Protein AF-0000000082976332 (afdb_homodimer)

Solvent-accessible surface area (backbone atoms only — not comparable to full-atom values): 13946 Å² total; per-residue (Å²): 134,85,76,75,73,81,78,76,61,88,69,38,45,41,59,51,77,60,52,66,40,74,41,51,57,60,36,66,50,71,50,35,38,29,47,73,55,95,70,53,55,58,35,37,28,32,31,38,42,56,97,86,43,76,42,59,42,32,22,38,24,88,89,78,39,77,37,65,32,79,92,34,60,91,35,49,46,80,73,38,88,44,85,56,36,38,23,37,28,39,48,58,34,45,72,85,64,42,39,32,34,34,44,33,40,34,27,61,71,71,16,71,30,56,32,71,34,32,38,44,58,40,73,80,81,124,134,86,78,73,72,82,78,77,61,88,70,39,48,42,60,51,79,59,53,68,41,75,42,51,57,60,35,67,49,73,50,36,39,30,48,73,54,95,69,52,55,57,35,39,29,32,30,38,42,55,98,85,41,78,42,59,43,32,23,37,24,88,89,79,39,76,38,65,32,80,94,35,59,91,37,51,46,78,71,38,89,45,86,56,37,40,23,39,30,42,49,57,36,45,73,85,65,42,39,33,34,33,44,32,40,35,29,60,72,70,17,70,31,56,31,70,34,32,38,45,57,42,74,78,82,124

pLDDT: mean 91.16, std 11.38, range [45.41, 98.62]

Nearest PDB structures (foldseek):
  4bfi-assembly1_B  TM=9.180E-01  e=5.381E-12  Mus musculus
  5x5w-assembly2_D  TM=9.306E-01  e=8.118E-11  Sus scrofa
  4fom-assembly1_A-2  TM=9.276E-01  e=8.591E-11  Homo sapiens
  3u82-assembly1_B  TM=9.662E-01  e=5.246E-10  Homo sapiens
  5b22-assembly1_A  TM=9.187E-01  e=1.896E-10  Mus musculus

Sequence (252 aa):
MLSVAPASPPGSVQVMHRKVQSVQAGGNVTFSCQLVKKEDVLQVTWQKETDGAEDNIATYSTMNGQKIAKGYVGHVSFAHTELQVSAISLHGVTFQDEGCYKCIF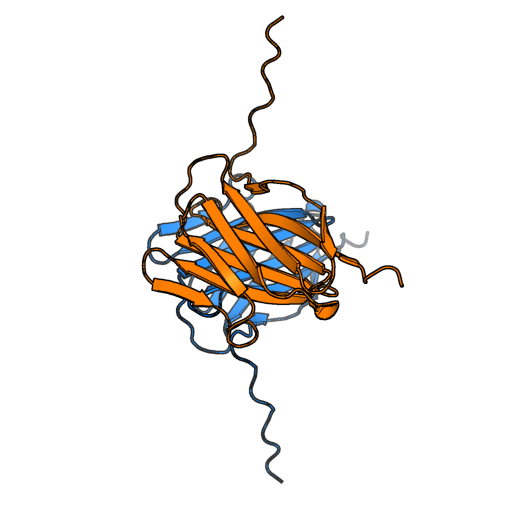NTFPLGAVSGRMCLKVYGKASMLSVAPASPPGSVQVMHRKVQSVQAGGNVTFSCQLVKKEDVLQVTWQKETDGAEDNIATYSTMNGQKIAKGYVGHVSFAHTELQVSAISLHGVTFQDEGCYKCIFNTFPLGAVSGRMCLKVYGKAS

Structure (mmCIF, N/CA/C/O backbone):
data_AF-0000000082976332-model_v1
#
loop_
_entity.id
_entity.type
_entity.pdbx_description
1 polymer 'Ig-like domain-containing protein'
#
loop_
_atom_site.group_PDB
_atom_site.id
_atom_site.type_symbol
_atom_site.label_atom_id
_atom_site.label_alt_id
_atom_site.label_comp_id
_atom_site.label_asym_id
_atom_site.label_entity_id
_atom_site.label_seq_id
_atom_site.pdbx_PDB_ins_code
_atom_site.Cartn_x
_atom_site.Cartn_y
_atom_site.Cartn_z
_atom_site.occupancy
_atom_site.B_iso_or_equiv
_atom_site.auth_seq_id
_atom_site.auth_comp_id
_atom_site.auth_asym_id
_atom_site.auth_atom_id
_atom_site.pdbx_PDB_model_num
ATOM 1 N N . MET A 1 1 ? 41.406 2.438 0.848 1 45.41 1 MET A N 1
ATOM 2 C CA . MET A 1 1 ? 40.312 1.496 0.821 1 45.41 1 MET A CA 1
ATOM 3 C C . MET A 1 1 ? 38.969 2.225 0.594 1 45.41 1 MET A C 1
ATOM 5 O O . MET A 1 1 ? 38.531 2.99 1.45 1 45.41 1 MET A O 1
ATOM 9 N N . LEU A 1 2 ? 38.625 2.348 -0.699 1 52.62 2 LEU A N 1
ATOM 10 C CA . LEU A 1 2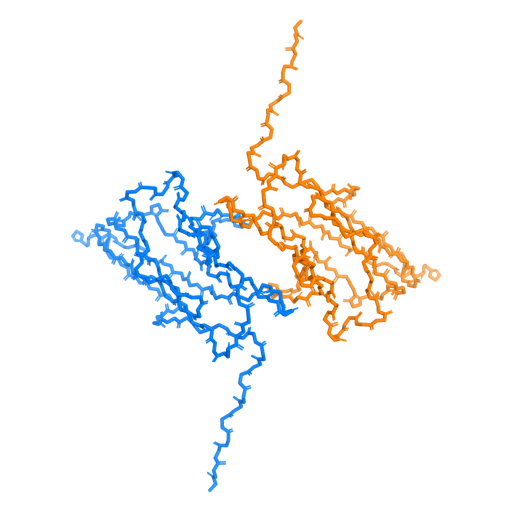 ? 37.375 3.033 -1.082 1 52.62 2 LEU A CA 1
ATOM 11 C C . LEU A 1 2 ? 36.156 2.215 -0.684 1 52.62 2 LEU A C 1
ATOM 13 O O . LEU A 1 2 ? 35.938 1.14 -1.237 1 52.62 2 LEU A O 1
ATOM 17 N N . SER A 1 3 ? 35.594 2.361 0.494 1 52.03 3 SER A N 1
ATOM 18 C CA . SER A 1 3 ? 34.406 1.67 0.957 1 52.03 3 SER A CA 1
ATOM 19 C C . SER A 1 3 ? 33.219 1.965 0.055 1 52.03 3 SER A C 1
ATOM 21 O O . SER A 1 3 ? 32.75 3.104 -0.011 1 52.03 3 SER A O 1
ATOM 23 N N . VAL A 1 4 ? 32.969 1.195 -0.978 1 57 4 VAL A N 1
ATOM 24 C CA . VAL A 1 4 ? 31.781 1.357 -1.806 1 57 4 VAL A CA 1
ATOM 25 C C . VAL A 1 4 ? 30.531 1.182 -0.95 1 57 4 VAL A C 1
ATOM 27 O O . VAL A 1 4 ? 30.391 0.192 -0.227 1 57 4 VAL A O 1
ATOM 30 N N . ALA A 1 5 ? 29.922 2.266 -0.589 1 58.78 5 ALA A N 1
ATOM 31 C CA . ALA A 1 5 ? 28.641 2.195 0.112 1 58.78 5 ALA A CA 1
ATOM 32 C C . ALA A 1 5 ? 27.672 1.271 -0.613 1 58.78 5 ALA A C 1
ATOM 34 O O . ALA A 1 5 ? 27.594 1.278 -1.845 1 58.78 5 ALA A O 1
ATOM 35 N N . PRO A 1 6 ? 27.094 0.189 0.06 1 62.12 6 PRO A N 1
ATOM 36 C CA . PRO A 1 6 ? 26.141 -0.729 -0.583 1 62.12 6 PRO A CA 1
ATOM 37 C C . PRO A 1 6 ? 25.016 -0.001 -1.315 1 62.12 6 PRO A C 1
ATOM 39 O O . PRO A 1 6 ? 24.469 0.969 -0.792 1 62.12 6 PRO A O 1
ATOM 42 N N . ALA A 1 7 ? 24.875 -0.202 -2.641 1 62.53 7 ALA A N 1
ATOM 43 C CA . ALA A 1 7 ? 23.812 0.361 -3.477 1 62.53 7 ALA A CA 1
ATOM 44 C C . ALA A 1 7 ? 22.438 0.007 -2.93 1 62.53 7 ALA A C 1
ATOM 46 O O . ALA A 1 7 ? 22.219 -1.113 -2.463 1 62.53 7 ALA A O 1
ATOM 47 N N . SER A 1 8 ? 21.594 0.991 -2.637 1 66.69 8 SER A N 1
ATOM 48 C CA . SER A 1 8 ? 20.219 0.752 -2.203 1 66.69 8 SER A CA 1
ATOM 49 C C . SER A 1 8 ? 19.453 -0.082 -3.223 1 66.69 8 SER A C 1
ATOM 51 O O . SER A 1 8 ? 19.656 0.056 -4.43 1 66.69 8 SER A O 1
ATOM 53 N N . PRO A 1 9 ? 18.75 -1.054 -2.762 1 69 9 PRO A N 1
ATOM 54 C CA . PRO A 1 9 ? 17.953 -1.853 -3.697 1 69 9 PRO A CA 1
ATOM 55 C C . PRO A 1 9 ? 16.953 -1.015 -4.477 1 69 9 PRO A C 1
ATOM 57 O O . PRO A 1 9 ? 16.547 0.06 -4.023 1 69 9 PRO A O 1
ATOM 60 N N . PRO A 1 10 ? 16.703 -1.479 -5.695 1 67.12 10 PRO A N 1
ATOM 61 C CA . PRO A 1 10 ? 15.648 -0.817 -6.457 1 67.12 10 PRO A CA 1
ATOM 62 C C . PRO A 1 10 ? 14.344 -0.699 -5.676 1 67.12 10 PRO A C 1
ATOM 64 O O . PRO A 1 10 ? 13.938 -1.646 -4.992 1 67.12 10 PRO A O 1
ATOM 67 N N . GLY A 1 11 ? 13.828 0.519 -5.797 1 72.31 11 GLY A N 1
ATOM 68 C CA . GLY A 1 11 ? 12.562 0.727 -5.105 1 72.31 11 GLY A CA 1
ATOM 69 C C . GLY A 1 11 ? 12.742 1.076 -3.639 1 72.31 11 GLY A C 1
ATOM 70 O O . GLY A 1 11 ? 11.992 0.586 -2.785 1 72.31 11 GLY A O 1
ATOM 71 N N . SER A 1 12 ? 13.703 1.734 -3.309 1 86.19 12 SER A N 1
ATOM 72 C CA . SER A 1 12 ? 13.875 2.178 -1.928 1 86.19 12 SER A CA 1
ATOM 73 C C . SER A 1 12 ? 13.352 3.598 -1.736 1 86.19 12 SER A C 1
ATOM 75 O O . SER A 1 12 ? 13.398 4.414 -2.66 1 86.19 12 SER A O 1
ATOM 77 N N . VAL A 1 13 ? 12.789 3.775 -0.567 1 91.5 13 VAL A N 1
ATOM 78 C CA . VAL A 1 13 ? 12.273 5.086 -0.189 1 91.5 13 VAL A CA 1
ATOM 79 C C . VAL A 1 13 ? 13.07 5.633 0.992 1 91.5 13 VAL A C 1
ATOM 81 O O . VAL A 1 13 ? 13.336 4.914 1.958 1 91.5 13 VAL A O 1
ATOM 84 N N . GLN A 1 14 ? 13.477 6.84 0.729 1 89.94 14 GLN A N 1
ATOM 85 C CA . GLN A 1 14 ? 14.109 7.535 1.844 1 89.94 14 GLN A CA 1
ATOM 86 C C . GLN A 1 14 ? 13.117 8.453 2.557 1 89.94 14 GLN A C 1
ATOM 88 O O . GLN A 1 14 ? 12.477 9.289 1.923 1 89.94 14 GLN A O 1
ATOM 93 N N . VAL A 1 15 ? 12.969 8.211 3.797 1 86.94 15 VAL A N 1
ATOM 94 C CA . VAL A 1 15 ? 12.227 9.141 4.641 1 86.94 15 VAL A CA 1
ATOM 95 C C . VAL A 1 15 ? 13.125 10.305 5.047 1 86.94 15 VAL A C 1
ATOM 97 O O . VAL A 1 15 ? 14.188 10.102 5.637 1 86.94 15 VAL A O 1
ATOM 100 N N . MET A 1 16 ? 12.438 11.383 4.559 1 82.81 16 MET A N 1
ATOM 101 C CA . MET A 1 16 ? 13.266 12.555 4.855 1 82.81 16 MET A CA 1
ATOM 102 C C . MET A 1 16 ? 13.047 13.016 6.293 1 82.81 16 MET A C 1
ATOM 104 O O . MET A 1 16 ? 11.914 13.094 6.762 1 82.81 16 MET A O 1
ATOM 108 N N . HIS A 1 17 ? 14.047 13.273 6.992 1 77 17 HIS A N 1
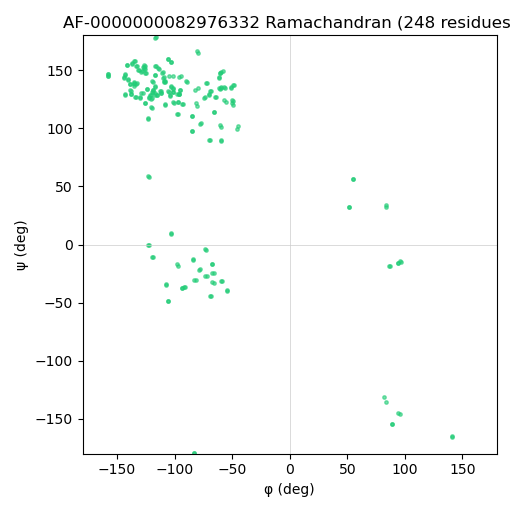ATOM 109 C CA . HIS A 1 17 ? 14.133 13.625 8.406 1 77 17 HIS A CA 1
ATOM 110 C C . HIS A 1 17 ? 14.125 12.375 9.289 1 77 17 HIS A C 1
ATOM 112 O O . HIS A 1 17 ? 14.766 11.375 8.953 1 77 17 HIS A O 1
ATOM 118 N N . ARG A 1 18 ? 13.344 12.469 10.32 1 81.31 18 ARG A N 1
ATOM 119 C CA . ARG A 1 18 ? 13.414 11.367 11.273 1 81.31 18 ARG A CA 1
ATOM 120 C C . ARG A 1 18 ? 12.234 10.414 11.094 1 81.31 18 ARG A C 1
ATOM 122 O O . ARG A 1 18 ? 11.117 10.852 10.805 1 81.31 18 ARG A O 1
ATOM 129 N N . LYS A 1 19 ? 12.57 9.203 11.32 1 88.25 19 LYS A N 1
ATOM 130 C CA . LYS A 1 19 ? 11.531 8.18 11.266 1 88.25 19 LYS A CA 1
ATOM 131 C C . LYS A 1 19 ? 10.5 8.375 12.375 1 88.25 19 LYS A C 1
ATOM 133 O O . LYS A 1 19 ? 9.336 8 12.219 1 88.25 19 LYS A O 1
ATOM 138 N N . VAL A 1 20 ? 10.992 8.859 13.461 1 94.06 20 VAL A N 1
ATOM 139 C CA . VAL A 1 20 ? 10.07 9.219 14.531 1 94.06 20 VAL A CA 1
ATOM 140 C C . VAL A 1 20 ? 10.203 10.711 14.844 1 94.06 20 VAL A C 1
ATOM 142 O O . VAL A 1 20 ? 11.281 11.18 15.211 1 94.06 20 VAL A O 1
ATOM 145 N N . GLN A 1 21 ? 9.195 11.398 14.641 1 95.81 21 GLN A N 1
ATOM 146 C CA . GLN A 1 21 ? 9.156 12.82 14.969 1 95.81 21 GLN A CA 1
ATOM 147 C C . GLN A 1 21 ? 8.258 13.078 16.172 1 95.81 21 GLN A C 1
ATOM 149 O O . GLN A 1 21 ? 7.246 12.398 16.359 1 95.81 21 GLN A O 1
ATOM 154 N N . SER A 1 22 ? 8.633 14 16.984 1 96.62 22 SER A N 1
ATOM 155 C CA . SER A 1 22 ? 7.84 14.453 18.125 1 96.62 22 SER A CA 1
ATOM 156 C C . SER A 1 22 ? 7.453 15.922 17.969 1 96.62 22 SER A C 1
ATOM 158 O O . SER A 1 22 ? 8.273 16.75 17.578 1 96.62 22 SER A O 1
ATOM 160 N N . VAL A 1 23 ? 6.238 16.172 18.266 1 97.5 23 VAL A N 1
ATOM 161 C CA . VAL A 1 23 ? 5.75 17.531 18.125 1 97.5 23 VAL A CA 1
ATOM 162 C C . VAL A 1 23 ? 4.812 17.875 19.297 1 97.5 23 VAL A C 1
ATOM 164 O O . VAL A 1 23 ? 4.078 17 19.766 1 97.5 23 VAL A O 1
ATOM 167 N N . GLN A 1 24 ? 4.902 19.109 19.766 1 98 24 GLN A N 1
ATOM 168 C CA . GLN A 1 24 ? 3.971 19.578 20.781 1 98 24 GLN A CA 1
ATOM 169 C C . GLN A 1 24 ? 2.582 19.812 20.203 1 98 24 GLN A C 1
ATOM 171 O O . GLN A 1 24 ? 2.447 20.344 19.094 1 98 24 GLN A O 1
ATOM 176 N N . ALA A 1 25 ? 1.556 19.359 21.078 1 98.12 25 ALA A N 1
ATOM 177 C CA . ALA A 1 25 ? 0.193 19.656 20.641 1 98.12 25 ALA A CA 1
ATOM 178 C C . ALA A 1 25 ? 0.049 21.125 20.234 1 98.12 25 ALA A C 1
ATOM 180 O O . ALA A 1 25 ? 0.565 22.016 20.906 1 98.12 25 ALA A O 1
ATOM 181 N N . GLY A 1 26 ? -0.649 21.312 19.125 1 98 26 GLY A N 1
ATOM 182 C CA . GLY A 1 26 ? -0.823 22.656 18.594 1 98 26 GLY A CA 1
ATOM 183 C C . GLY A 1 26 ? 0.203 23.031 17.547 1 98 26 GLY A C 1
ATOM 184 O O . GLY A 1 26 ? 0.024 24 16.812 1 98 26 GLY A O 1
ATOM 185 N N . GLY A 1 27 ? 1.272 22.297 17.453 1 97.81 27 GLY A N 1
ATOM 186 C CA . GLY A 1 27 ? 2.312 22.547 16.469 1 97.81 27 GLY A CA 1
ATOM 187 C C . GLY A 1 27 ? 2.004 21.953 15.102 1 97.81 27 GLY A C 1
ATOM 188 O O . GLY A 1 27 ? 0.896 21.453 14.875 1 97.81 27 GLY A O 1
ATOM 189 N N . ASN A 1 28 ? 2.908 22.141 14.18 1 98.06 28 ASN A N 1
ATOM 190 C CA . ASN A 1 28 ? 2.84 21.562 12.836 1 98.06 28 ASN A CA 1
ATOM 191 C C . ASN A 1 28 ? 3.98 20.594 12.586 1 98.06 28 ASN A C 1
ATOM 193 O O . ASN A 1 28 ? 5.031 20.672 13.219 1 98.06 28 ASN A O 1
ATOM 197 N N . VAL A 1 29 ? 3.701 19.719 11.727 1 97.88 29 VAL A N 1
ATOM 198 C CA . VAL A 1 29 ? 4.75 18.766 11.367 1 97.88 29 VAL A CA 1
ATOM 199 C C . VAL A 1 29 ? 4.664 18.438 9.875 1 97.88 29 VAL A C 1
ATOM 201 O O . VAL A 1 29 ? 3.578 18.453 9.297 1 97.88 29 VAL A O 1
ATOM 204 N N . THR A 1 30 ? 5.793 18.219 9.273 1 97.5 30 THR A N 1
ATOM 205 C CA . THR A 1 30 ? 5.867 17.828 7.867 1 97.5 30 THR A CA 1
ATOM 206 C C . THR A 1 30 ? 6.555 16.469 7.711 1 97.5 30 THR A C 1
ATOM 208 O O . THR A 1 30 ? 7.609 16.234 8.305 1 97.5 30 THR A O 1
ATOM 211 N N . PHE A 1 31 ? 5.918 15.609 7.023 1 97.69 31 PHE A N 1
ATOM 212 C CA . PHE A 1 31 ? 6.504 14.336 6.629 1 97.69 31 PHE A CA 1
ATOM 213 C C . PHE A 1 31 ? 6.918 14.359 5.164 1 97.69 31 PHE A C 1
ATOM 215 O O . PHE A 1 31 ? 6.168 14.828 4.309 1 97.69 31 PHE A O 1
ATOM 222 N N . SER A 1 32 ? 8.094 13.836 4.887 1 97.19 32 SER A N 1
ATOM 223 C CA . SER A 1 32 ? 8.625 13.867 3.525 1 97.19 32 SER A CA 1
ATOM 224 C C . SER A 1 32 ? 9.305 12.547 3.168 1 97.19 32 SER A C 1
ATOM 226 O O . SER A 1 32 ? 10.008 11.961 3.992 1 97.19 32 SER A O 1
ATOM 228 N N . CYS A 1 33 ? 9.031 12.125 1.939 1 96.56 33 CYS A N 1
ATOM 229 C CA . CYS A 1 33 ? 9.625 10.922 1.378 1 96.56 33 CYS A CA 1
ATOM 230 C C . CYS A 1 33 ? 10.242 11.195 0.013 1 96.56 33 CYS A C 1
ATOM 232 O O . CYS A 1 33 ? 9.734 12.023 -0.746 1 96.56 33 CYS A O 1
ATOM 234 N N . GLN A 1 34 ? 11.273 10.469 -0.259 1 95.75 34 GLN A N 1
ATOM 235 C CA . GLN A 1 34 ? 11.93 10.562 -1.559 1 95.75 34 GLN A CA 1
ATOM 236 C C . GLN A 1 34 ? 12.305 9.188 -2.088 1 95.75 34 GLN A C 1
ATOM 238 O O . GLN A 1 34 ? 12.852 8.359 -1.349 1 95.75 34 GLN A O 1
ATOM 243 N N . LEU A 1 35 ? 11.945 9 -3.338 1 93.88 35 LEU A N 1
ATOM 244 C CA . LEU A 1 35 ? 12.469 7.797 -3.98 1 93.88 35 LEU A CA 1
ATOM 245 C C . LEU A 1 35 ? 13.969 7.922 -4.223 1 93.88 35 LEU A C 1
ATOM 247 O O . LEU A 1 35 ? 14.43 8.898 -4.812 1 93.88 35 LEU A O 1
ATOM 251 N N . VAL A 1 36 ? 14.727 6.91 -3.793 1 91.94 36 VAL A N 1
ATOM 252 C CA . VAL A 1 36 ? 16.188 6.961 -3.902 1 91.94 36 VAL A CA 1
ATOM 253 C C . VAL A 1 36 ? 16.594 6.867 -5.371 1 91.94 36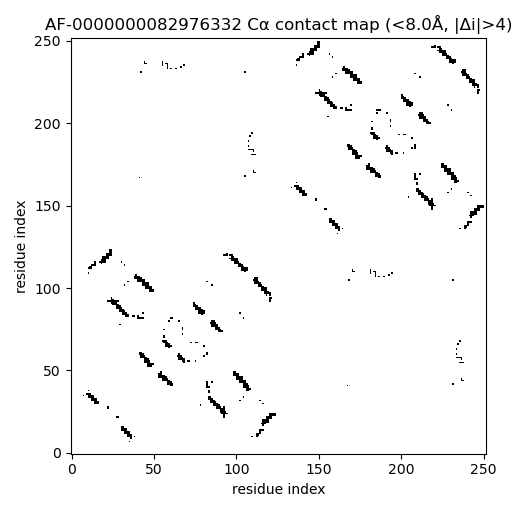 VAL A C 1
ATOM 255 O O . VAL A 1 36 ? 17.469 7.609 -5.828 1 91.94 36 VAL A O 1
ATOM 258 N N . LYS A 1 37 ? 15.945 5.957 -6.066 1 89.25 37 LYS A N 1
ATOM 259 C CA . LYS A 1 37 ? 16.219 5.832 -7.5 1 89.25 37 LYS A CA 1
ATOM 260 C C . LYS A 1 37 ? 15.016 6.305 -8.32 1 89.25 37 LYS A C 1
ATOM 262 O O . LYS A 1 37 ? 13.867 6.172 -7.891 1 89.25 37 LYS A O 1
ATOM 267 N N . LYS A 1 38 ? 15.414 6.812 -9.438 1 87.56 38 LYS A N 1
ATOM 268 C CA . LYS A 1 38 ? 14.352 7.262 -10.328 1 87.56 38 LYS A CA 1
ATOM 269 C C . LYS A 1 38 ? 13.5 6.09 -10.812 1 87.56 38 LYS A C 1
ATOM 271 O O . LYS A 1 38 ? 14.039 5.07 -11.258 1 87.56 38 LYS A O 1
ATOM 276 N N . GLU A 1 39 ? 12.227 6.199 -10.633 1 90.5 39 GLU A N 1
ATOM 277 C CA . GLU A 1 39 ? 11.242 5.234 -11.117 1 90.5 39 GLU A CA 1
ATOM 278 C C . GLU A 1 39 ? 10.047 5.934 -11.766 1 90.5 39 GLU A C 1
ATOM 280 O O . GLU A 1 39 ? 9.859 7.137 -11.578 1 90.5 39 GLU A O 1
ATOM 285 N N . ASP A 1 40 ? 9.367 5.18 -12.602 1 92.5 40 ASP A N 1
ATOM 286 C CA . ASP A 1 40 ? 8.125 5.703 -13.156 1 92.5 40 ASP A CA 1
ATOM 287 C C . ASP A 1 40 ? 6.984 5.613 -12.141 1 92.5 40 ASP A C 1
ATOM 289 O O . ASP A 1 40 ? 6.426 4.535 -11.922 1 92.5 40 ASP A O 1
ATOM 293 N N . VAL A 1 41 ? 6.68 6.777 -11.578 1 94.44 41 VAL A N 1
ATOM 294 C CA . VAL A 1 41 ? 5.645 6.84 -10.555 1 94.44 41 VAL A CA 1
ATOM 295 C C . VAL A 1 41 ? 4.316 7.254 -11.188 1 94.44 41 VAL A C 1
ATOM 297 O O . VAL A 1 41 ? 4.25 8.258 -11.898 1 94.44 41 VAL A O 1
ATOM 300 N N . LEU A 1 42 ? 3.316 6.523 -10.914 1 94.12 42 LEU A N 1
ATOM 301 C CA . LEU A 1 42 ? 1.991 6.855 -11.43 1 94.12 42 LEU A CA 1
ATOM 302 C C . LEU A 1 42 ? 1.207 7.684 -10.414 1 94.12 42 LEU A C 1
ATOM 304 O O . LEU A 1 42 ? 0.471 8.602 -10.789 1 94.12 42 LEU A O 1
ATOM 308 N N . GLN A 1 43 ? 1.37 7.371 -9.211 1 95.06 43 GLN A N 1
ATOM 309 C CA . GLN A 1 43 ? 0.627 8.016 -8.133 1 95.06 43 GLN A CA 1
ATOM 310 C C . GLN A 1 43 ? 1.357 7.875 -6.805 1 95.06 43 GLN A C 1
ATOM 312 O O . GLN A 1 43 ? 2 6.855 -6.547 1 95.06 43 GLN A O 1
ATOM 317 N N . VAL A 1 44 ? 1.26 8.875 -6.008 1 97.44 44 VAL A N 1
ATOM 318 C CA . VAL A 1 44 ? 1.722 8.789 -4.625 1 97.44 44 VAL A CA 1
ATOM 319 C C . VAL A 1 44 ? 0.528 8.852 -3.676 1 97.44 44 VAL A C 1
ATOM 321 O O . VAL A 1 44 ? -0.355 9.695 -3.838 1 97.44 44 VAL A O 1
ATOM 324 N N . THR A 1 45 ? 0.449 7.93 -2.748 1 97.94 45 THR A N 1
ATOM 325 C CA . THR A 1 45 ? -0.611 7.895 -1.747 1 97.94 45 THR A CA 1
ATOM 326 C C . THR A 1 45 ? -0.031 8.008 -0.34 1 97.94 45 THR A C 1
ATOM 328 O O . THR A 1 45 ? 0.976 7.367 -0.026 1 97.94 45 THR A O 1
ATOM 331 N N . TRP A 1 46 ? -0.558 8.852 0.46 1 98.12 46 TRP A N 1
ATOM 332 C CA . TRP A 1 46 ? -0.236 8.938 1.881 1 98.12 46 TRP A CA 1
ATOM 333 C C . TRP A 1 46 ? -1.316 8.281 2.729 1 98.12 46 TRP A C 1
ATOM 335 O O . TRP A 1 46 ? -2.51 8.484 2.494 1 98.12 46 TRP A O 1
ATOM 345 N N . GLN A 1 47 ? -0.868 7.492 3.672 1 98.31 47 GLN A N 1
ATOM 346 C CA . GLN A 1 47 ? -1.794 6.82 4.574 1 98.31 47 GLN A CA 1
ATOM 347 C C . GLN A 1 47 ? -1.374 7 6.031 1 98.31 47 GLN A C 1
ATOM 349 O O . GLN A 1 47 ? -0.187 7.156 6.324 1 98.31 47 GLN A O 1
ATOM 354 N N . LYS A 1 48 ? -2.355 6.996 6.859 1 97.69 48 LYS A N 1
ATOM 355 C CA . LYS A 1 48 ? -2.131 6.891 8.297 1 97.69 48 LYS A CA 1
ATOM 356 C C . LYS A 1 48 ? -2.453 5.488 8.805 1 97.69 48 LYS A C 1
ATOM 358 O O . LYS A 1 48 ? -3.477 4.906 8.43 1 97.69 48 LYS A O 1
ATOM 363 N N . GLU A 1 49 ? -1.507 4.93 9.523 1 94.19 49 GLU A N 1
ATOM 364 C CA . GLU A 1 49 ? -1.695 3.617 10.133 1 94.19 49 GLU A CA 1
ATOM 365 C C . GLU A 1 49 ? -2.109 3.742 11.602 1 94.19 49 GLU A C 1
ATOM 367 O O . GLU A 1 49 ? -1.357 4.273 12.422 1 94.19 49 GLU A O 1
ATOM 372 N N . THR A 1 50 ? -3.291 3.375 11.883 1 82.12 50 THR A N 1
ATOM 373 C CA . THR A 1 50 ? -3.729 3.332 13.273 1 82.12 50 THR A CA 1
ATOM 374 C C . THR A 1 50 ? -4.285 1.955 13.625 1 82.12 50 THR A C 1
ATOM 376 O O . THR A 1 50 ? -5.262 1.505 13.023 1 82.12 50 THR A O 1
ATOM 379 N N . ASP A 1 51 ? -3.791 1.272 14.57 1 80.81 51 ASP A N 1
ATOM 380 C CA . ASP A 1 51 ? -4.215 -0.043 15.039 1 80.81 51 ASP A CA 1
ATOM 381 C C . ASP A 1 51 ? -4.305 -1.036 13.883 1 80.81 51 ASP A C 1
ATOM 383 O O . ASP A 1 51 ? -5.281 -1.784 13.773 1 80.81 51 ASP A O 1
ATOM 387 N N . GLY A 1 52 ? -3.496 -0.929 12.867 1 77.38 52 GLY A N 1
ATOM 388 C CA . GLY A 1 52 ? -3.438 -1.899 11.781 1 77.38 52 GLY A CA 1
ATOM 389 C C . GLY A 1 52 ? -4.262 -1.497 10.578 1 77.38 52 GLY A C 1
ATOM 390 O O . GLY A 1 52 ? -4.148 -2.105 9.508 1 77.38 52 GLY A O 1
ATOM 391 N N . ALA A 1 53 ? -5.121 -0.558 10.766 1 85.25 53 ALA A N 1
ATOM 392 C CA . ALA A 1 53 ? -5.926 -0.068 9.648 1 85.25 53 ALA A CA 1
ATOM 393 C C . ALA A 1 53 ? -5.215 1.07 8.922 1 85.25 53 ALA A C 1
ATOM 395 O O . ALA A 1 53 ? -4.508 1.867 9.547 1 85.25 53 ALA A O 1
ATOM 396 N N . GLU A 1 54 ? -5.34 1.004 7.645 1 93.56 54 GLU A N 1
ATOM 397 C CA . GLU A 1 54 ? -4.777 2.068 6.816 1 93.56 54 GLU A CA 1
ATOM 398 C C . GLU A 1 54 ? -5.855 3.055 6.379 1 93.56 54 GLU A C 1
ATOM 400 O O . GLU A 1 54 ? -6.871 2.656 5.797 1 93.56 54 GLU A O 1
ATOM 405 N N . ASP A 1 55 ? -5.668 4.305 6.734 1 95.81 55 ASP A N 1
ATOM 406 C CA . ASP A 1 55 ? -6.559 5.391 6.328 1 95.81 55 ASP A CA 1
ATOM 407 C C . ASP A 1 55 ? -5.891 6.289 5.289 1 95.81 55 ASP A C 1
ATOM 409 O O . ASP A 1 55 ? -4.828 6.855 5.543 1 95.81 55 ASP A O 1
ATOM 413 N N . ASN A 1 56 ? -6.5 6.391 4.113 1 97.56 56 ASN A N 1
ATOM 414 C CA . ASN A 1 56 ? -5.945 7.27 3.09 1 97.56 56 ASN A CA 1
ATOM 415 C C . ASN A 1 56 ? -6.074 8.742 3.482 1 97.56 56 ASN A C 1
ATOM 417 O O . ASN A 1 56 ? -7.152 9.188 3.877 1 97.56 56 ASN A O 1
ATOM 421 N N . ILE A 1 57 ? -4.992 9.453 3.342 1 98.38 57 ILE A N 1
ATOM 422 C CA . ILE A 1 57 ? -4.922 10.852 3.752 1 98.38 57 ILE A CA 1
ATOM 423 C C . ILE A 1 57 ? -4.934 11.758 2.521 1 98.38 57 ILE A C 1
ATOM 425 O O . ILE A 1 57 ? -5.656 12.75 2.479 1 98.38 57 ILE A O 1
ATOM 429 N N . ALA A 1 58 ? -4.113 11.43 1.586 1 98.31 58 ALA A N 1
ATOM 430 C CA . ALA A 1 58 ? -3.854 12.289 0.436 1 98.31 58 ALA A CA 1
ATOM 431 C C . ALA A 1 58 ? -3.307 11.484 -0.74 1 98.31 58 ALA A C 1
ATOM 433 O O . ALA A 1 58 ? -2.637 10.469 -0.547 1 98.31 58 ALA A O 1
ATOM 434 N N . THR A 1 59 ? -3.656 11.914 -1.927 1 97.81 59 THR A N 1
ATOM 435 C CA . THR A 1 59 ? -3.18 11.289 -3.154 1 97.81 59 THR A CA 1
ATOM 436 C C . THR A 1 59 ? -2.748 12.344 -4.168 1 97.81 59 THR A C 1
ATOM 438 O O . THR A 1 59 ? -3.408 13.367 -4.32 1 97.81 59 THR A O 1
ATOM 441 N N . TYR A 1 60 ? -1.587 12.055 -4.801 1 97.75 60 TYR A N 1
ATOM 442 C CA . TYR A 1 60 ? -1.137 12.891 -5.906 1 97.75 60 TYR A CA 1
ATOM 443 C C . TYR A 1 60 ? -0.817 12.047 -7.133 1 97.75 60 TYR A C 1
ATOM 445 O O . TYR A 1 60 ? -0.132 11.031 -7.031 1 97.75 60 TYR A O 1
ATOM 453 N N . SER A 1 61 ? -1.328 12.406 -8.258 1 93.69 61 SER A N 1
ATOM 454 C CA . SER A 1 61 ? -1.024 11.812 -9.555 1 93.69 61 SER A CA 1
ATOM 455 C C . SER A 1 61 ? -0.814 12.883 -10.617 1 93.69 61 SER A C 1
ATOM 457 O O . SER A 1 61 ? -1.476 13.922 -10.602 1 93.69 61 SER A O 1
ATOM 459 N N . THR A 1 62 ? 0.2 12.672 -11.5 1 86.5 62 THR A N 1
ATOM 460 C CA . THR A 1 62 ? 0.472 13.664 -12.531 1 86.5 62 THR A CA 1
ATOM 461 C C . THR A 1 62 ? -0.751 13.867 -13.422 1 86.5 62 THR A C 1
ATOM 463 O O . THR A 1 62 ? -1.054 14.992 -13.828 1 86.5 62 THR A O 1
ATOM 466 N N . MET A 1 63 ? -1.46 12.836 -13.57 1 85.5 63 MET A N 1
ATOM 467 C CA . MET A 1 63 ? -2.586 12.859 -14.5 1 85.5 63 MET A CA 1
ATOM 468 C C . MET A 1 63 ? -3.809 13.5 -13.852 1 85.5 63 MET A C 1
ATOM 470 O O . MET A 1 63 ? -4.586 14.188 -14.523 1 85.5 63 MET A O 1
ATOM 474 N N . ASN A 1 64 ? -3.955 13.359 -12.5 1 93.69 64 ASN A N 1
ATOM 475 C CA . ASN A 1 64 ? -5.23 13.703 -11.883 1 93.69 64 ASN A CA 1
ATOM 476 C C . ASN A 1 64 ? -5.078 14.812 -10.852 1 93.69 64 ASN A C 1
ATOM 478 O O . ASN A 1 64 ? -6.074 15.359 -10.367 1 93.69 64 ASN A O 1
ATOM 482 N N . GLY A 1 65 ? -3.801 15.086 -10.555 1 94.75 65 GLY A N 1
ATOM 483 C CA . GLY A 1 65 ? -3.559 16.156 -9.602 1 94.75 65 GLY A CA 1
ATOM 484 C C . GLY A 1 65 ? -3.533 15.68 -8.156 1 94.75 65 GLY A C 1
ATOM 485 O O . GLY A 1 65 ? -3.076 14.57 -7.875 1 94.75 65 GLY A O 1
ATOM 486 N N . GLN A 1 66 ? -3.863 16.641 -7.254 1 97.12 66 GLN A N 1
ATOM 487 C CA . GLN A 1 66 ? -3.777 16.375 -5.82 1 97.12 66 GLN A CA 1
ATOM 488 C C . GLN A 1 66 ? -5.168 16.266 -5.195 1 97.12 66 GLN A C 1
ATOM 490 O O . GLN A 1 66 ? -6.074 17.031 -5.559 1 97.12 66 GLN A O 1
ATOM 495 N N . LYS A 1 67 ? -5.328 15.352 -4.301 1 97.69 67 LYS A N 1
ATOM 496 C CA . LYS A 1 67 ? -6.562 15.211 -3.537 1 97.69 67 LYS A CA 1
ATOM 497 C C . LYS A 1 67 ? -6.27 14.93 -2.064 1 97.69 67 LYS A C 1
ATOM 499 O O . LYS A 1 67 ? -5.457 14.062 -1.74 1 97.69 67 LYS A O 1
ATOM 504 N N . ILE A 1 68 ? -6.883 15.68 -1.211 1 98.38 68 ILE A N 1
ATOM 505 C CA . ILE A 1 68 ? -6.867 15.414 0.224 1 98.38 68 ILE A CA 1
ATOM 506 C C . ILE A 1 68 ? -8.18 14.758 0.644 1 98.38 68 ILE A C 1
ATOM 508 O O . ILE A 1 68 ? -9.258 15.219 0.275 1 98.38 68 ILE A O 1
ATOM 512 N N . ALA A 1 69 ? -8.078 13.711 1.366 1 97.69 69 ALA A N 1
ATOM 513 C CA . ALA A 1 69 ? -9.281 13.016 1.821 1 97.69 69 ALA A CA 1
ATOM 514 C C . ALA A 1 69 ? -10.148 13.922 2.686 1 97.69 69 ALA A C 1
ATOM 516 O O . ALA A 1 69 ? -9.633 14.75 3.443 1 97.69 69 ALA A O 1
ATOM 517 N N . LYS A 1 70 ? -11.445 13.758 2.639 1 96.44 70 LYS A N 1
ATOM 518 C CA . LYS A 1 70 ? -12.422 14.641 3.27 1 96.44 70 LYS A CA 1
ATOM 519 C C . LYS A 1 70 ? -12.133 14.812 4.758 1 96.44 70 LYS A C 1
ATOM 521 O O . LYS A 1 70 ? -12.211 15.922 5.293 1 96.44 70 LYS A O 1
ATOM 526 N N . GLY A 1 71 ? -11.75 13.797 5.441 1 95.88 71 GLY A N 1
ATOM 527 C CA . GLY A 1 71 ? -11.531 13.844 6.879 1 95.88 71 GLY A CA 1
ATOM 528 C C . GLY A 1 71 ? -10.281 14.602 7.266 1 95.88 71 GLY A C 1
ATOM 529 O O . GLY A 1 71 ? -10.078 14.922 8.438 1 95.88 71 GLY A O 1
ATOM 530 N N . TYR A 1 72 ? -9.555 15.008 6.297 1 98.06 72 TYR A N 1
ATOM 531 C CA . TYR A 1 72 ? -8.273 15.633 6.586 1 98.06 72 TYR A CA 1
ATOM 532 C C . TYR A 1 72 ? -8.211 17.047 6.004 1 98.06 72 TYR A C 1
ATOM 534 O O . TYR A 1 72 ? -7.211 17.75 6.172 1 98.06 72 TYR A O 1
ATOM 542 N N . VAL A 1 73 ? -9.25 17.438 5.367 1 97.88 73 VAL A N 1
ATOM 543 C CA . VAL A 1 73 ? -9.289 18.766 4.766 1 97.88 73 VAL A CA 1
ATOM 544 C C . VAL A 1 73 ? -9.133 19.828 5.848 1 97.88 73 VAL A C 1
ATOM 546 O O . VAL A 1 73 ? -9.773 19.75 6.895 1 97.88 73 VAL A O 1
ATOM 549 N N . GLY A 1 74 ? -8.328 20.766 5.633 1 97.25 74 GLY A N 1
ATOM 550 C CA . GLY A 1 74 ? -8.07 21.828 6.598 1 97.25 74 GLY A CA 1
ATOM 551 C C . GLY A 1 74 ? -6.98 21.469 7.59 1 97.25 74 GLY A C 1
ATOM 552 O O . GLY A 1 74 ? -6.414 22.359 8.234 1 97.25 74 GLY A O 1
ATOM 553 N N . HIS A 1 75 ? -6.672 20.234 7.73 1 98.25 75 HIS A N 1
ATOM 554 C CA . HIS A 1 75 ? -5.719 19.75 8.719 1 98.25 75 HIS A CA 1
ATOM 555 C C . HIS A 1 75 ? -4.414 19.312 8.062 1 98.25 75 HIS A C 1
ATOM 557 O O . HIS A 1 75 ? -3.336 19.5 8.641 1 98.25 75 HIS A O 1
ATOM 563 N N . VAL A 1 76 ? -4.605 18.781 6.848 1 98.56 76 VAL A N 1
ATOM 564 C CA . VAL A 1 76 ? -3.453 18.297 6.098 1 98.56 76 VAL A CA 1
ATOM 565 C C . VAL A 1 76 ? -3.326 19.062 4.785 1 98.56 76 VAL A C 1
ATOM 567 O O . VAL A 1 76 ? -4.332 19.391 4.148 1 98.56 76 VAL A O 1
ATOM 570 N N . SER A 1 77 ? -2.135 19.375 4.414 1 98.56 77 SER A N 1
ATOM 571 C CA . SER A 1 77 ? -1.853 19.953 3.107 1 98.56 77 SER A CA 1
ATOM 572 C C . SER A 1 77 ? -0.617 19.328 2.473 1 98.56 77 SER A C 1
ATOM 574 O O . SER A 1 77 ? 0.215 18.75 3.166 1 98.56 77 SER A O 1
ATOM 576 N N . PHE A 1 78 ? -0.574 19.422 1.145 1 98 78 PHE A N 1
ATOM 577 C CA . PHE A 1 78 ? 0.659 19.047 0.465 1 98 78 PHE A CA 1
ATOM 578 C C . PHE A 1 78 ? 1.733 20.109 0.661 1 98 78 PHE A C 1
ATOM 580 O O . PHE A 1 78 ? 1.484 21.297 0.453 1 98 78 PHE A O 1
ATOM 587 N N . ALA A 1 79 ? 2.881 19.656 1.145 1 97.31 79 ALA A N 1
ATOM 588 C CA . ALA A 1 79 ? 4.031 20.547 1.23 1 97.31 79 ALA A CA 1
ATOM 589 C C . ALA A 1 79 ? 4.879 20.469 -0.035 1 97.31 79 ALA A C 1
ATOM 591 O O . ALA A 1 79 ? 5.488 21.469 -0.442 1 97.31 79 ALA A O 1
ATOM 592 N N . HIS A 1 80 ? 5.02 19.297 -0.65 1 93.06 80 HIS A N 1
ATOM 593 C CA . HIS A 1 80 ? 5.695 19.047 -1.916 1 93.06 80 HIS A CA 1
ATOM 594 C C . HIS A 1 80 ? 4.969 17.984 -2.725 1 93.06 80 HIS A C 1
ATOM 596 O O . HIS A 1 80 ? 4.617 16.922 -2.191 1 93.06 80 HIS A O 1
ATOM 602 N N . THR A 1 81 ? 4.688 18.281 -3.979 1 88.31 81 THR A N 1
ATOM 603 C CA . THR A 1 81 ? 3.957 17.312 -4.797 1 88.31 81 THR A CA 1
ATOM 604 C C . THR A 1 81 ? 4.75 16.969 -6.055 1 88.31 81 THR A C 1
ATOM 606 O O . THR A 1 81 ? 4.355 17.328 -7.164 1 88.31 81 THR A O 1
ATOM 609 N N . GLU A 1 82 ? 5.84 16.5 -5.926 1 87.12 82 GLU A N 1
ATOM 610 C CA . GLU A 1 82 ? 6.559 15.891 -7.047 1 87.12 82 GLU A CA 1
ATOM 611 C C . GLU A 1 82 ? 6.527 14.367 -6.969 1 87.12 82 GLU A C 1
ATOM 613 O O . GLU A 1 82 ? 6.395 13.805 -5.883 1 87.12 82 GLU A O 1
ATOM 618 N N . LEU A 1 83 ? 6.715 13.758 -8.156 1 86.25 83 LEU A N 1
ATOM 619 C CA . LEU A 1 83 ? 6.527 12.312 -8.211 1 86.25 83 LEU A CA 1
ATOM 620 C C . LEU A 1 83 ? 7.668 11.586 -7.508 1 86.25 83 LEU A C 1
ATOM 622 O O . LEU A 1 83 ? 7.477 10.5 -6.969 1 86.25 83 LEU A O 1
ATOM 626 N N . GLN A 1 84 ? 8.82 12.195 -7.469 1 91.81 84 GLN A N 1
ATOM 627 C CA . GLN A 1 84 ? 9.922 11.484 -6.828 1 91.81 84 GLN A CA 1
ATOM 628 C C . GLN A 1 84 ? 10.109 11.945 -5.383 1 91.81 84 GLN A C 1
ATOM 630 O O . GLN A 1 84 ? 10.836 11.312 -4.613 1 91.81 84 GLN A O 1
ATOM 635 N N . VAL A 1 85 ? 9.523 13.109 -5.078 1 94.88 85 VAL A N 1
ATOM 636 C CA . VAL A 1 85 ? 9.531 13.648 -3.723 1 94.88 85 VAL A CA 1
ATOM 637 C C . VAL A 1 85 ? 8.117 14.055 -3.318 1 94.88 85 VAL A C 1
ATOM 639 O O . VAL A 1 85 ? 7.438 14.773 -4.051 1 94.88 85 VAL A O 1
ATOM 642 N N . SER A 1 86 ? 7.676 13.586 -2.252 1 96.75 86 SER A N 1
ATOM 643 C CA . SER A 1 86 ? 6.352 13.938 -1.755 1 96.75 86 SER A CA 1
ATOM 644 C C . SER A 1 86 ? 6.391 14.289 -0.273 1 96.75 86 SER A C 1
ATOM 646 O O . SER A 1 86 ? 7.094 13.648 0.507 1 96.75 86 SER A O 1
ATOM 648 N N . ALA A 1 87 ? 5.648 15.336 0.057 1 97.81 87 ALA A N 1
ATOM 649 C CA . ALA A 1 87 ? 5.594 15.758 1.454 1 97.81 87 ALA A CA 1
ATOM 650 C C . ALA A 1 87 ? 4.203 16.266 1.818 1 97.81 87 ALA A C 1
ATOM 652 O O . ALA A 1 87 ? 3.559 16.953 1.022 1 97.81 87 ALA A O 1
ATOM 653 N N . ILE A 1 88 ? 3.799 15.977 3.021 1 98.25 88 ILE A N 1
ATOM 654 C CA . ILE A 1 88 ? 2.559 16.531 3.559 1 98.25 88 ILE A CA 1
ATOM 655 C C . ILE A 1 88 ? 2.83 17.203 4.902 1 98.25 88 ILE A C 1
ATOM 657 O O . ILE A 1 88 ? 3.771 16.828 5.609 1 98.25 88 ILE A O 1
ATOM 661 N N . SER A 1 89 ? 2.006 18.156 5.18 1 98.5 89 SER A N 1
ATOM 662 C CA . SER A 1 89 ? 2.08 18.828 6.473 1 98.5 89 SER A CA 1
ATOM 663 C C . SER A 1 89 ? 0.787 18.656 7.262 1 98.5 89 SER A C 1
ATOM 665 O O . SER A 1 89 ? -0.307 18.781 6.707 1 98.5 89 SER A O 1
ATOM 667 N N . LEU A 1 90 ? 0.937 18.312 8.5 1 98.5 90 LEU A N 1
ATOM 668 C CA . LEU A 1 90 ? -0.167 18.344 9.453 1 98.5 90 LEU A CA 1
ATOM 669 C C . LEU A 1 90 ? -0.152 19.641 10.258 1 98.5 90 LEU A C 1
ATOM 671 O O . LEU A 1 90 ? 0.873 20 10.836 1 98.5 90 LEU A O 1
ATOM 675 N N . HIS A 1 91 ? -1.241 20.281 10.305 1 98.62 91 HIS A N 1
ATOM 676 C CA . HIS A 1 91 ? -1.345 21.562 10.977 1 98.62 91 HIS A CA 1
ATOM 677 C C . HIS A 1 91 ? -2.141 21.453 12.273 1 98.62 91 HIS A C 1
ATOM 679 O O . HIS A 1 91 ? -3.135 20.719 12.328 1 98.62 91 HIS A O 1
ATOM 685 N N . GLY A 1 92 ? -1.684 22.172 13.289 1 98 92 GLY A N 1
ATOM 686 C CA . GLY A 1 92 ? -2.395 22.125 14.555 1 98 92 GLY A CA 1
ATOM 687 C C . GLY A 1 92 ? -2.561 20.719 15.094 1 98 92 GLY A C 1
ATOM 688 O O . GLY A 1 92 ? -3.678 20.281 15.383 1 98 92 GLY A O 1
ATOM 689 N N . VAL A 1 93 ? -1.48 20.094 15.234 1 98.38 93 VAL A N 1
ATOM 690 C CA . VAL A 1 93 ? -1.432 18.688 15.578 1 98.38 93 VAL A CA 1
ATOM 691 C C . VAL A 1 93 ? -2.125 18.453 16.922 1 98.38 93 VAL A C 1
ATOM 693 O O . VAL A 1 93 ? -1.961 19.234 17.844 1 98.38 93 VAL A O 1
ATOM 696 N N . THR A 1 94 ? -2.955 17.438 17.031 1 97.75 94 THR A N 1
ATOM 697 C CA . THR A 1 94 ? -3.586 16.984 18.266 1 97.75 94 THR A CA 1
ATOM 698 C C . THR A 1 94 ? -3.137 15.57 18.625 1 97.75 94 THR A C 1
ATOM 700 O O . THR A 1 94 ? -2.422 14.93 17.844 1 97.75 94 THR A O 1
ATOM 703 N N . PHE A 1 95 ? -3.594 15.062 19.703 1 97.25 95 PHE A N 1
ATOM 704 C CA . PHE A 1 95 ? -3.232 13.719 20.125 1 97.25 95 PHE A CA 1
ATOM 705 C C . PHE A 1 95 ? -3.805 12.672 19.172 1 97.25 95 PHE A C 1
ATOM 707 O O . PHE A 1 95 ? -3.273 11.57 19.062 1 97.25 95 PHE A O 1
ATOM 714 N N . GLN A 1 96 ? -4.922 13.094 18.469 1 95.44 96 GLN A N 1
ATOM 715 C CA . GLN A 1 96 ? -5.531 12.18 17.5 1 95.44 96 GLN A CA 1
ATOM 716 C C . GLN A 1 96 ? -4.605 11.945 16.312 1 95.44 96 GLN A C 1
ATOM 718 O O . GLN A 1 96 ? -4.758 10.953 15.586 1 95.44 96 GLN A O 1
ATOM 723 N N . ASP A 1 97 ? -3.611 12.812 16.141 1 97.12 97 ASP A N 1
ATOM 724 C CA . ASP A 1 97 ? -2.693 12.711 15.016 1 97.12 97 ASP A CA 1
ATOM 725 C C . ASP A 1 97 ? -1.563 11.727 15.312 1 97.12 97 ASP A C 1
ATOM 727 O O . ASP A 1 97 ? -0.816 11.344 14.414 1 97.12 97 ASP A O 1
ATOM 731 N N . GLU A 1 98 ? -1.421 11.32 16.578 1 96.38 98 GLU A N 1
ATOM 732 C CA . GLU A 1 98 ? -0.355 10.383 16.906 1 96.38 98 GLU A CA 1
ATOM 733 C C . GLU A 1 98 ? -0.526 9.062 16.172 1 96.38 98 GLU A C 1
ATOM 735 O O . GLU A 1 98 ? -1.646 8.562 16.016 1 96.38 98 GLU A O 1
ATOM 740 N N . GLY A 1 99 ? 0.535 8.5 15.789 1 95.56 99 GLY A N 1
ATOM 741 C CA . GLY A 1 99 ? 0.546 7.266 15.016 1 95.56 99 GLY A CA 1
ATOM 742 C C . GLY A 1 99 ? 1.613 7.246 13.938 1 95.56 99 GLY A C 1
ATOM 743 O O . GLY A 1 99 ? 2.551 8.047 13.969 1 95.56 99 GLY A O 1
ATOM 744 N N . CYS A 1 100 ? 1.43 6.262 13.039 1 96.38 100 CYS A N 1
ATOM 745 C CA . CYS A 1 100 ? 2.414 6.156 11.969 1 96.38 100 CYS A CA 1
ATOM 746 C C . CYS A 1 100 ? 1.788 6.477 10.617 1 96.38 100 CYS A C 1
ATOM 748 O O . CYS A 1 100 ? 0.588 6.281 10.422 1 96.38 100 CYS A O 1
ATOM 750 N N . TYR A 1 101 ? 2.654 6.957 9.812 1 97.19 101 TYR A N 1
ATOM 751 C CA . TYR A 1 101 ? 2.273 7.414 8.477 1 97.19 101 TYR A CA 1
ATOM 752 C C . TYR A 1 101 ? 3.123 6.742 7.406 1 97.19 101 TYR A C 1
ATOM 754 O O . TYR A 1 101 ? 4.293 6.422 7.641 1 97.19 101 TYR A O 1
ATOM 762 N N . LYS A 1 102 ? 2.492 6.617 6.285 1 96.62 102 LYS A N 1
ATOM 763 C CA . LYS A 1 102 ? 3.146 5.906 5.191 1 96.62 102 LYS A CA 1
ATOM 764 C C . LYS A 1 102 ? 3.021 6.676 3.881 1 96.62 102 LYS A C 1
ATOM 766 O O . LYS A 1 102 ? 1.935 7.145 3.531 1 96.62 102 LYS A O 1
ATOM 771 N N . CYS A 1 103 ? 4.172 6.914 3.234 1 97.25 103 CYS A N 1
ATOM 772 C CA . CYS A 1 103 ? 4.129 7.34 1.84 1 97.25 103 CYS A CA 1
ATOM 773 C C . CYS A 1 103 ? 4.297 6.152 0.901 1 97.25 103 CYS A C 1
ATOM 775 O O . CYS A 1 103 ? 5.148 5.293 1.125 1 97.25 103 CYS A O 1
ATOM 777 N N . ILE A 1 104 ? 3.455 6.09 -0.078 1 97.06 104 ILE A N 1
ATOM 778 C CA . ILE A 1 104 ? 3.473 4.969 -1.013 1 97.06 104 ILE A CA 1
ATOM 779 C C . ILE A 1 104 ? 3.65 5.488 -2.438 1 97.06 104 ILE A C 1
ATOM 781 O O . ILE A 1 104 ? 2.738 6.098 -3 1 97.06 104 ILE A O 1
ATOM 785 N N . PHE A 1 105 ? 4.84 5.246 -3 1 96.75 105 PHE A N 1
ATOM 786 C CA . PHE A 1 105 ? 5.07 5.504 -4.418 1 96.75 105 PHE A CA 1
ATOM 787 C C . PHE A 1 105 ? 4.621 4.32 -5.266 1 96.75 105 PHE A C 1
ATOM 789 O O . PHE A 1 105 ? 5.203 3.238 -5.188 1 96.75 105 PHE A O 1
ATOM 796 N N . ASN A 1 106 ? 3.527 4.516 -6.031 1 96.25 106 ASN A N 1
ATOM 797 C CA . ASN A 1 106 ? 3.057 3.473 -6.938 1 96.25 106 ASN A CA 1
ATOM 798 C C . ASN A 1 106 ? 3.777 3.525 -8.281 1 96.25 106 ASN A C 1
ATOM 800 O O . ASN A 1 106 ? 3.385 4.277 -9.172 1 96.25 106 ASN A O 1
ATOM 804 N N . THR A 1 107 ? 4.785 2.668 -8.375 1 96.06 107 THR A N 1
ATOM 805 C CA . THR A 1 107 ? 5.656 2.693 -9.547 1 96.06 107 THR A CA 1
ATOM 806 C C . THR A 1 107 ? 5.363 1.508 -10.461 1 96.06 107 THR A C 1
ATOM 808 O O . THR A 1 107 ? 4.75 0.525 -10.039 1 96.06 107 THR A O 1
ATOM 811 N N . PHE A 1 108 ? 5.77 1.664 -11.703 1 94.62 108 PHE A N 1
ATOM 812 C CA . PHE A 1 108 ? 5.785 0.551 -12.641 1 94.62 108 PHE A CA 1
ATOM 813 C C . PHE A 1 108 ? 7.188 0.332 -13.195 1 94.62 108 PHE A C 1
ATOM 815 O O . PHE A 1 108 ? 7.84 1.278 -13.641 1 94.62 108 PHE A O 1
ATOM 822 N N . PRO A 1 109 ? 7.711 -0.788 -13.141 1 95.31 109 PRO A N 1
ATOM 823 C CA . PRO A 1 109 ? 7.035 -2.064 -12.891 1 95.31 109 PRO A CA 1
ATOM 824 C C . PRO A 1 109 ? 7.242 -2.57 -11.461 1 95.31 109 PRO A C 1
ATOM 826 O O . PRO A 1 109 ? 6.809 -3.676 -11.133 1 95.31 109 PRO A O 1
ATOM 829 N N . LEU A 1 110 ? 7.805 -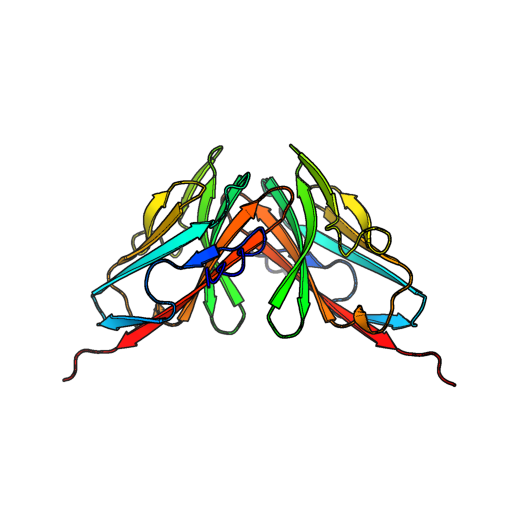1.754 -10.609 1 95.12 110 LEU A N 1
ATOM 830 C CA . LEU A 1 110 ? 8.258 -2.279 -9.328 1 95.12 110 LEU A CA 1
ATOM 831 C C . LEU A 1 110 ? 7.09 -2.467 -8.367 1 95.12 110 LEU A C 1
ATOM 833 O O . LEU A 1 110 ? 7.199 -3.199 -7.383 1 95.12 110 LEU A O 1
ATOM 837 N N . GLY A 1 111 ? 5.98 -1.763 -8.633 1 96.44 111 GLY A N 1
ATOM 838 C CA . GLY A 1 111 ? 4.867 -1.846 -7.699 1 96.44 111 GLY A CA 1
ATOM 839 C C . GLY A 1 111 ? 4.867 -0.735 -6.664 1 96.44 111 GLY A C 1
ATOM 840 O O . GLY A 1 111 ? 5.156 0.419 -6.988 1 96.44 111 GLY A O 1
ATOM 841 N N . ALA A 1 112 ? 4.457 -1.031 -5.531 1 96.56 112 ALA A N 1
ATOM 842 C CA . ALA A 1 112 ? 4.336 -0.057 -4.449 1 96.56 112 ALA A CA 1
ATOM 843 C C . ALA A 1 112 ? 5.598 -0.034 -3.586 1 96.56 112 ALA A C 1
ATOM 845 O O . ALA A 1 112 ? 5.973 -1.052 -3 1 96.56 112 ALA A O 1
ATOM 846 N N . VAL A 1 113 ? 6.234 1.135 -3.502 1 95.62 113 VAL A N 1
ATOM 847 C CA . VAL A 1 113 ? 7.395 1.347 -2.645 1 95.62 113 VAL A CA 1
ATOM 848 C C . VAL A 1 113 ? 7.074 2.398 -1.586 1 95.62 113 VAL A C 1
ATOM 850 O O . VAL A 1 113 ? 6.609 3.494 -1.912 1 95.62 113 VAL A O 1
ATOM 853 N N . SER A 1 114 ? 7.367 2.002 -0.342 1 95.06 114 SER A N 1
ATOM 854 C CA . SER A 1 114 ? 6.816 2.883 0.682 1 95.06 114 SER A CA 1
ATOM 855 C C . SER A 1 114 ? 7.863 3.24 1.73 1 95.06 114 SER A C 1
ATOM 857 O O . SER A 1 114 ? 8.883 2.559 1.852 1 95.06 114 SER A O 1
ATOM 859 N N . GLY A 1 115 ? 7.711 4.336 2.348 1 95.25 115 GLY A N 1
ATOM 860 C CA . GLY A 1 115 ? 8.383 4.746 3.568 1 95.25 115 GLY A CA 1
ATOM 861 C C . GLY A 1 115 ? 7.438 4.953 4.734 1 95.25 115 GLY A C 1
ATOM 862 O O . GLY A 1 115 ? 6.285 5.344 4.543 1 95.25 115 GLY A O 1
ATOM 863 N N . ARG A 1 116 ? 7.898 4.637 5.895 1 94.62 116 ARG A N 1
ATOM 864 C CA . ARG A 1 116 ? 7.066 4.727 7.09 1 94.62 116 ARG A CA 1
ATOM 865 C C . ARG A 1 116 ? 7.719 5.609 8.148 1 94.62 116 ARG A C 1
ATOM 867 O O . ARG A 1 116 ? 8.922 5.5 8.406 1 94.62 116 ARG A O 1
ATOM 874 N N . MET A 1 117 ? 6.945 6.477 8.695 1 96.56 117 MET A N 1
ATOM 875 C CA . MET A 1 117 ? 7.391 7.367 9.758 1 96.56 117 MET A CA 1
ATOM 876 C C . MET A 1 117 ? 6.301 7.551 10.805 1 96.56 117 MET A C 1
ATOM 878 O O . MET A 1 117 ? 5.113 7.391 10.508 1 96.56 117 MET A O 1
ATOM 882 N N . CYS A 1 118 ? 6.762 7.867 12.023 1 96.62 118 CYS A N 1
ATOM 883 C CA . CYS A 1 118 ? 5.785 7.93 13.109 1 96.62 118 CYS A CA 1
ATOM 884 C C . CYS A 1 118 ? 5.852 9.273 13.828 1 96.62 118 CYS A C 1
ATOM 886 O O . CYS A 1 118 ? 6.883 9.953 13.789 1 96.62 118 CYS A O 1
ATOM 888 N N . LEU A 1 119 ? 4.77 9.602 14.375 1 97.06 119 LEU A N 1
ATOM 889 C CA . LEU A 1 119 ? 4.598 10.867 15.078 1 97.06 119 LEU A CA 1
ATOM 890 C C . LEU A 1 119 ? 4.242 10.633 16.547 1 97.06 119 LEU A C 1
ATOM 892 O O . LEU A 1 119 ? 3.311 9.883 16.844 1 97.06 119 LEU A O 1
ATOM 896 N N . LYS A 1 120 ? 4.953 11.18 17.375 1 97.19 120 LYS A N 1
ATOM 897 C CA . LYS A 1 120 ? 4.613 11.281 18.781 1 97.19 120 LYS A CA 1
ATOM 898 C C . LYS A 1 120 ? 4.172 12.703 19.141 1 97.19 120 LYS A C 1
ATOM 900 O O . LYS A 1 120 ? 4.832 13.672 18.781 1 97.19 120 LYS A O 1
ATOM 905 N N . VAL A 1 121 ? 3.061 12.766 19.844 1 98.06 121 VAL A N 1
ATOM 906 C CA . VAL A 1 121 ? 2.547 14.062 20.266 1 98.06 121 VAL A CA 1
ATOM 907 C C . VAL A 1 121 ? 2.641 14.188 21.781 1 98.06 121 VAL A C 1
ATOM 909 O O . VAL A 1 121 ? 2.26 13.266 22.516 1 98.06 121 VAL A O 1
ATOM 912 N N . TYR A 1 122 ? 3.17 15.312 22.25 1 97.5 122 TYR A N 1
ATOM 913 C CA . TYR A 1 122 ? 3.244 15.516 23.688 1 97.5 122 TYR A CA 1
ATOM 914 C C . TYR A 1 122 ? 2.576 16.828 24.094 1 97.5 122 TYR A C 1
ATOM 916 O O . TYR A 1 122 ? 2.418 17.719 23.266 1 97.5 122 TYR A O 1
ATOM 924 N N . GLY A 1 123 ? 2.014 16.797 25.266 1 95.06 123 GLY A N 1
ATOM 925 C CA . GLY A 1 123 ? 1.354 17.984 25.781 1 95.06 123 GLY A CA 1
ATOM 926 C C . GLY A 1 123 ? 2.32 19 26.375 1 95.06 123 GLY A C 1
ATOM 927 O O . GLY A 1 123 ? 3.504 18.703 26.547 1 95.06 123 GLY A O 1
ATOM 928 N N . LYS A 1 124 ? 1.771 20.188 26.578 1 85.25 124 LYS A N 1
ATOM 929 C CA . LYS A 1 124 ? 2.553 21.219 27.266 1 85.25 124 LYS A CA 1
ATOM 930 C C . LYS A 1 124 ? 2.822 20.812 28.719 1 85.25 124 LYS A C 1
ATOM 932 O O . LYS A 1 124 ? 1.936 20.281 29.391 1 85.25 124 LYS A O 1
ATOM 937 N N . ALA A 1 125 ? 4.094 20.562 29.078 1 71.62 125 ALA A N 1
ATOM 938 C CA . ALA A 1 125 ? 4.398 20.344 30.484 1 71.62 125 ALA A CA 1
ATOM 939 C C . ALA A 1 125 ? 3.699 21.375 31.359 1 71.62 125 ALA A C 1
ATOM 941 O O . ALA A 1 125 ? 3.717 22.578 31.047 1 71.62 125 ALA A O 1
ATOM 942 N N . SER A 1 126 ? 2.684 21 31.938 1 52.09 126 SER A N 1
ATOM 943 C CA . SER A 1 126 ? 2.189 21.906 32.938 1 52.09 126 SER A CA 1
ATOM 944 C C . SER A 1 126 ? 3.275 22.25 33.969 1 52.09 126 SER A C 1
ATOM 946 O O . SER A 1 126 ? 4.172 21.438 34.219 1 52.09 126 SER A O 1
ATOM 948 N N . MET B 1 1 ? -40.344 -5.723 6.883 1 47.16 1 MET B N 1
ATOM 949 C CA . MET B 1 1 ? -39.156 -4.977 7.312 1 47.16 1 MET B CA 1
ATOM 950 C C . MET B 1 1 ? -37.969 -5.211 6.363 1 47.16 1 MET B C 1
ATOM 952 O O . MET B 1 1 ? -37.469 -6.324 6.273 1 47.16 1 MET B O 1
ATOM 956 N N . LEU B 1 2 ? -37.875 -4.324 5.363 1 54.22 2 LEU B N 1
ATOM 957 C CA . LEU B 1 2 ? -36.812 -4.418 4.363 1 54.22 2 LEU B CA 1
ATOM 958 C C . LEU B 1 2 ? -35.469 -4.066 4.969 1 54.22 2 LEU B C 1
ATOM 960 O O . LEU B 1 2 ? -35.219 -2.914 5.332 1 54.22 2 LEU B O 1
ATOM 964 N N . SER B 1 3 ? -34.688 -4.977 5.527 1 54.19 3 SER B N 1
ATOM 965 C CA . SER B 1 3 ? -33.375 -4.758 6.086 1 54.19 3 SER B CA 1
ATOM 966 C C . SER B 1 3 ? -32.406 -4.223 5.035 1 54.19 3 SER B C 1
ATOM 968 O O . SER B 1 3 ? -32.062 -4.93 4.082 1 54.19 3 SER B O 1
ATOM 970 N N . VAL B 1 4 ? -32.312 -2.941 4.871 1 59.25 4 VAL B N 1
ATOM 971 C CA . VAL B 1 4 ? -31.328 -2.371 3.957 1 59.25 4 VAL B CA 1
ATOM 972 C C . VAL B 1 4 ? -29.922 -2.758 4.402 1 59.25 4 VAL B C 1
ATOM 974 O O . VAL B 1 4 ? -29.578 -2.646 5.582 1 59.25 4 VAL B O 1
ATOM 977 N N . ALA B 1 5 ? -29.359 -3.697 3.74 1 60.38 5 ALA B N 1
ATOM 978 C CA . ALA B 1 5 ? -27.969 -4.043 4 1 60.38 5 ALA B CA 1
ATOM 979 C C . ALA B 1 5 ? -27.078 -2.801 3.975 1 60.38 5 ALA B C 1
ATOM 981 O O . ALA B 1 5 ? -27.25 -1.924 3.125 1 60.38 5 ALA B O 1
ATOM 982 N N . PRO B 1 6 ? -26.266 -2.498 5.086 1 63.34 6 PRO B N 1
ATOM 983 C CA . PRO B 1 6 ? -25.391 -1.326 5.129 1 63.34 6 PRO B CA 1
ATOM 984 C C . PRO B 1 6 ? -24.5 -1.21 3.893 1 63.34 6 PRO B C 1
ATOM 986 O O . PRO B 1 6 ? -23.953 -2.209 3.432 1 63.34 6 PRO B O 1
ATOM 989 N N . ALA B 1 7 ? -24.578 -0.097 3.133 1 63.94 7 ALA B N 1
ATOM 990 C CA . ALA B 1 7 ? -23.766 0.193 1.954 1 63.94 7 ALA B CA 1
ATOM 991 C C . ALA B 1 7 ? -22.281 0.156 2.289 1 63.94 7 ALA B C 1
ATOM 993 O O . ALA B 1 7 ? -21.859 0.616 3.357 1 63.94 7 ALA B O 1
ATOM 994 N N . SER B 1 8 ? -21.5 -0.643 1.599 1 68.44 8 SER B N 1
ATOM 995 C CA . SER B 1 8 ? -20.062 -0.682 1.779 1 68.44 8 SER B CA 1
ATOM 996 C C . SER B 1 8 ? -19.438 0.69 1.548 1 68.44 8 SER B C 1
ATOM 998 O O . SER B 1 8 ? -19.891 1.452 0.696 1 68.44 8 SER B O 1
ATOM 1000 N N . PRO B 1 9 ? -18.562 1.069 2.402 1 69.38 9 PRO B N 1
ATOM 1001 C CA . PRO B 1 9 ? -17.906 2.359 2.195 1 69.38 9 PRO B CA 1
ATOM 1002 C C . PRO B 1 9 ? -17.141 2.426 0.871 1 69.38 9 PRO B C 1
ATOM 1004 O O . PRO B 1 9 ? -16.75 1.391 0.329 1 69.38 9 PRO B O 1
ATOM 1007 N N . PRO B 1 10 ? -17.109 3.631 0.35 1 67.62 10 PRO B N 1
ATOM 1008 C CA . PRO B 1 10 ? -16.297 3.809 -0.848 1 67.62 10 PRO B CA 1
ATOM 1009 C C . PRO B 1 10 ? -14.875 3.273 -0.673 1 67.62 10 PRO B C 1
ATOM 1011 O O . PRO B 1 10 ? -14.266 3.467 0.382 1 67.62 10 PRO B O 1
ATOM 1014 N N . GLY B 1 11 ? -14.492 2.578 -1.729 1 73 11 GLY B N 1
ATOM 1015 C CA . GLY B 1 11 ? -13.141 2.051 -1.669 1 73 11 GLY B CA 1
ATOM 1016 C C . GLY B 1 11 ? -13.047 0.737 -0.917 1 73 11 GLY B C 1
ATOM 1017 O O . GLY B 1 11 ? -12.102 0.517 -0.16 1 73 11 GLY B O 1
ATOM 1018 N N . SER B 1 12 ? -14 -0.03 -0.962 1 87.25 12 SER B N 1
ATOM 1019 C CA . SER B 1 12 ? -13.93 -1.346 -0.334 1 87.25 12 SER B CA 1
ATOM 1020 C C . SER B 1 12 ? -13.5 -2.414 -1.336 1 87.25 12 SER B C 1
ATOM 1022 O O . SER B 1 12 ? -13.812 -2.312 -2.525 1 87.25 12 SER B O 1
ATOM 1024 N N . VAL B 1 13 ? -12.75 -3.34 -0.807 1 92.44 13 VAL B N 1
ATOM 1025 C CA . VAL B 1 13 ? -12.281 -4.465 -1.608 1 92.44 13 VAL B CA 1
ATOM 1026 C C . VAL B 1 13 ? -12.883 -5.762 -1.079 1 92.44 13 VAL B C 1
ATOM 1028 O O . VAL B 1 13 ? -12.898 -6 0.132 1 92.44 13 VAL B O 1
ATOM 1031 N N . GLN B 1 14 ? -13.43 -6.434 -2.043 1 91.38 14 GLN B N 1
ATOM 1032 C CA . GLN B 1 14 ? -13.898 -7.77 -1.692 1 91.38 14 GLN B CA 1
ATOM 1033 C C . GLN B 1 14 ? -12.867 -8.828 -2.07 1 91.38 14 GLN B C 1
ATOM 1035 O O . GLN B 1 14 ? -12.438 -8.906 -3.225 1 91.38 14 GLN B O 1
ATOM 1040 N N . VAL B 1 15 ? -12.461 -9.57 -1.101 1 88.31 15 VAL B N 1
ATOM 1041 C CA . VAL B 1 15 ? -11.656 -10.758 -1.357 1 88.31 15 VAL B CA 1
ATOM 1042 C C . VAL B 1 15 ? -12.555 -11.914 -1.777 1 88.31 15 VAL B C 1
ATOM 1044 O O . VAL B 1 15 ? -13.461 -12.305 -1.032 1 88.31 15 VAL B O 1
ATOM 1047 N N . MET B 1 16 ? -12.102 -12.211 -3.045 1 83.94 16 MET B N 1
ATOM 1048 C CA . MET B 1 16 ? -12.969 -13.273 -3.549 1 83.94 16 MET B CA 1
ATOM 1049 C C . MET B 1 16 ? -12.547 -14.625 -2.99 1 83.94 16 MET B C 1
ATOM 1051 O O . MET B 1 16 ? -11.359 -14.945 -2.959 1 83.94 16 MET B O 1
ATOM 1055 N N . HIS B 1 17 ? -13.406 -15.414 -2.547 1 77.75 17 HIS B N 1
ATOM 1056 C CA . HIS B 1 17 ? -13.266 -16.688 -1.869 1 77.75 17 HIS B CA 1
ATOM 1057 C C . HIS B 1 17 ? -12.992 -16.5 -0.38 1 77.75 17 HIS B C 1
ATOM 1059 O O . HIS B 1 17 ? -13.672 -15.719 0.284 1 77.75 17 HIS B O 1
ATOM 1065 N N . ARG B 1 18 ? -11.984 -17.172 0.158 1 81.5 18 ARG B N 1
ATOM 1066 C CA . ARG B 1 18 ? -11.758 -17.125 1.6 1 81.5 18 ARG B CA 1
ATOM 1067 C C . ARG B 1 18 ? -10.578 -16.234 1.949 1 81.5 18 ARG B C 1
ATOM 1069 O O . ARG B 1 18 ? -9.578 -16.219 1.227 1 81.5 18 ARG B O 1
ATOM 1076 N N . LYS B 1 19 ? -10.781 -15.617 3.062 1 89.56 19 LYS B N 1
ATOM 1077 C CA . LYS B 1 19 ? -9.688 -14.789 3.568 1 89.56 19 LYS B CA 1
ATOM 1078 C C . LYS B 1 19 ? -8.5 -15.648 3.975 1 89.56 19 LYS B C 1
ATOM 1080 O O . LYS B 1 19 ? -7.352 -15.203 3.902 1 89.56 19 LYS B O 1
ATOM 1085 N N . VAL B 1 20 ? -8.812 -16.812 4.434 1 94.31 20 VAL B N 1
ATOM 1086 C CA . VAL B 1 20 ? -7.742 -17.766 4.719 1 94.31 20 VAL B CA 1
ATOM 1087 C C . VAL B 1 20 ? -7.934 -19.031 3.871 1 94.31 20 VAL B C 1
ATOM 1089 O O . VAL B 1 20 ? -8.969 -19.703 3.967 1 94.31 20 VAL B O 1
ATOM 1092 N N . GLN B 1 21 ? -7.023 -19.297 3.057 1 95.69 21 GLN B N 1
ATOM 1093 C CA . GLN B 1 21 ? -7.047 -20.484 2.229 1 95.69 21 GLN B CA 1
ATOM 1094 C C . GLN B 1 21 ? -5.965 -21.484 2.662 1 95.69 21 GLN B C 1
ATOM 1096 O O . GLN B 1 21 ? -4.879 -21.078 3.084 1 95.69 21 GLN B O 1
ATOM 1101 N N . SER B 1 22 ? -6.25 -22.719 2.594 1 96.56 22 SER B N 1
ATOM 1102 C CA . SER B 1 22 ? -5.305 -23.797 2.861 1 96.56 22 SER B CA 1
ATOM 1103 C C . SER B 1 22 ? -5.074 -24.656 1.62 1 96.56 22 SER B C 1
ATOM 1105 O O . SER B 1 22 ? -6.023 -25 0.914 1 96.56 22 SER B O 1
ATOM 1107 N N . VAL B 1 23 ? -3.844 -24.938 1.396 1 97.44 23 VAL B N 1
ATOM 1108 C CA . VAL B 1 23 ? -3.5 -25.719 0.214 1 97.44 23 VAL B CA 1
ATOM 1109 C C . VAL B 1 23 ? -2.398 -26.719 0.559 1 97.44 23 VAL B C 1
ATOM 1111 O O . VAL B 1 23 ? -1.521 -26.438 1.374 1 97.44 23 VAL B O 1
ATOM 1114 N N . GLN B 1 24 ? -2.504 -27.922 -0.015 1 98 24 GLN B N 1
ATOM 1115 C CA . GLN B 1 24 ? -1.441 -28.906 0.14 1 98 24 GLN B CA 1
ATOM 1116 C C . GLN B 1 24 ? -0.208 -28.516 -0.672 1 98 24 GLN B C 1
ATOM 1118 O O . GLN B 1 24 ? -0.326 -28.078 -1.816 1 98 24 GLN B O 1
ATOM 1123 N N . ALA B 1 25 ? 1.005 -28.75 0.016 1 98.12 25 ALA B N 1
ATOM 1124 C CA . ALA B 1 25 ? 2.234 -28.531 -0.738 1 98.12 25 ALA B CA 1
ATOM 1125 C C . ALA B 1 25 ? 2.182 -29.219 -2.098 1 98.12 25 ALA B C 1
ATOM 1127 O O . ALA B 1 25 ? 1.727 -30.359 -2.203 1 98.12 25 ALA B O 1
ATOM 1128 N N . GLY B 1 26 ? 2.654 -28.484 -3.107 1 98 26 GLY B N 1
ATOM 1129 C CA . GLY B 1 26 ? 2.617 -29 -4.465 1 98 26 GLY B CA 1
ATOM 1130 C C . GLY B 1 26 ? 1.386 -28.578 -5.238 1 98 26 GLY B C 1
ATOM 1131 O O . GLY B 1 26 ? 1.345 -28.688 -6.465 1 98 26 GLY B O 1
ATOM 1132 N N . GLY B 1 27 ? 0.382 -28.094 -4.551 1 97.81 27 GLY B N 1
ATOM 1133 C CA . GLY B 1 27 ? -0.842 -27.641 -5.188 1 97.81 27 GLY B CA 1
ATOM 1134 C C . GLY B 1 27 ? -0.745 -26.219 -5.715 1 97.81 27 GLY B C 1
ATOM 1135 O O . GLY B 1 27 ? 0.335 -25.625 -5.715 1 97.81 27 GLY B O 1
ATOM 1136 N N . ASN B 1 28 ? -1.819 -25.75 -6.281 1 98 28 ASN B N 1
ATOM 1137 C CA . ASN B 1 28 ? -1.957 -24.375 -6.77 1 98 28 ASN B CA 1
ATOM 1138 C C . ASN B 1 28 ? -3.045 -23.625 -6.012 1 98 28 ASN B C 1
ATOM 1140 O O . ASN B 1 28 ? -3.965 -24.234 -5.461 1 98 28 ASN B O 1
ATOM 1144 N N . VAL B 1 29 ? -2.863 -22.375 -5.992 1 97.88 29 VAL B N 1
ATOM 1145 C CA . VAL B 1 29 ? -3.883 -21.547 -5.344 1 97.88 29 VAL B CA 1
ATOM 1146 C C . VAL B 1 29 ? -4.051 -20.25 -6.109 1 97.88 29 VAL B C 1
ATOM 1148 O O . VAL B 1 29 ? -3.094 -19.734 -6.695 1 97.88 29 VAL B O 1
ATOM 1151 N N . THR B 1 30 ? -5.246 -19.734 -6.125 1 97.5 30 THR B N 1
ATOM 1152 C CA . THR B 1 30 ? -5.543 -18.453 -6.758 1 97.5 30 THR B CA 1
ATOM 1153 C C . THR B 1 30 ? -6.137 -17.484 -5.746 1 97.5 30 THR B C 1
ATOM 1155 O O . THR B 1 30 ? -7.047 -17.828 -4.996 1 97.5 30 THR B O 1
ATOM 1158 N N . PHE B 1 31 ? -5.578 -16.344 -5.684 1 97.69 31 PHE B N 1
ATOM 1159 C CA . PHE B 1 31 ? -6.117 -15.234 -4.906 1 97.69 31 PHE B CA 1
ATOM 1160 C C . PHE B 1 31 ? -6.801 -14.219 -5.816 1 97.69 31 PHE B C 1
ATOM 1162 O O . PHE B 1 31 ? -6.262 -13.852 -6.863 1 97.69 31 PHE B O 1
ATOM 1169 N N . SER B 1 32 ? -7.965 -13.758 -5.41 1 97.25 32 SER B N 1
ATOM 1170 C CA . SER B 1 32 ? -8.742 -12.828 -6.23 1 97.25 32 SER B CA 1
ATOM 1171 C C . SER B 1 32 ? -9.359 -11.727 -5.379 1 97.25 32 SER B C 1
ATOM 1173 O O . SER B 1 32 ? -9.852 -11.984 -4.277 1 97.25 32 SER B O 1
ATOM 1175 N N . CYS B 1 33 ? -9.289 -10.539 -5.914 1 96.69 33 CYS B N 1
ATOM 1176 C CA . CYS B 1 33 ? -9.875 -9.352 -5.293 1 96.69 33 CYS B CA 1
ATOM 1177 C C . CYS B 1 33 ? -10.758 -8.602 -6.277 1 96.69 33 CYS B C 1
ATOM 1179 O O . CYS B 1 33 ? -10.469 -8.57 -7.477 1 96.69 33 CYS B O 1
ATOM 1181 N N . GLN B 1 34 ? -11.758 -7.977 -5.738 1 95.94 34 GLN B N 1
ATOM 1182 C CA . GLN B 1 34 ? -12.648 -7.152 -6.543 1 95.94 34 GLN B CA 1
ATOM 1183 C C . GLN B 1 34 ? -13 -5.855 -5.82 1 95.94 34 GLN B C 1
ATOM 1185 O O . GLN B 1 34 ? -13.32 -5.871 -4.629 1 95.94 34 GLN B O 1
ATOM 1190 N N . LEU B 1 35 ? -12.883 -4.801 -6.566 1 94.19 35 LEU B N 1
ATOM 1191 C CA . LEU B 1 35 ? -13.422 -3.562 -6.023 1 94.19 35 LEU B CA 1
ATOM 1192 C C . LEU B 1 35 ? -14.945 -3.604 -5.988 1 94.19 35 LEU B C 1
ATOM 1194 O O . LEU B 1 35 ? -15.586 -3.885 -7 1 94.19 35 LEU B O 1
ATOM 1198 N N . VAL B 1 36 ? -15.516 -3.289 -4.824 1 92.25 36 VAL B N 1
ATOM 1199 C CA . VAL B 1 36 ? -16.969 -3.365 -4.664 1 92.25 36 VAL B CA 1
ATOM 1200 C C . VAL B 1 36 ? -17.641 -2.279 -5.5 1 92.25 36 VAL B C 1
ATOM 1202 O O . VAL B 1 36 ? -18.641 -2.537 -6.176 1 92.25 36 VAL B O 1
ATOM 1205 N N . LYS B 1 37 ? -17.062 -1.09 -5.422 1 90.06 37 LYS B N 1
ATOM 1206 C CA . LYS B 1 37 ? -17.578 0.002 -6.242 1 90.06 37 LYS B CA 1
ATOM 1207 C C . LYS B 1 37 ? -16.594 0.38 -7.344 1 90.06 37 LYS B C 1
ATOM 1209 O O . LYS B 1 37 ? -15.375 0.272 -7.156 1 90.06 37 LYS B O 1
ATOM 1214 N N . LYS B 1 38 ? -17.219 0.787 -8.391 1 88 38 LYS B N 1
ATOM 1215 C CA . LYS B 1 38 ? -16.375 1.216 -9.5 1 88 38 LYS B CA 1
ATOM 1216 C C . LYS B 1 38 ? -15.555 2.445 -9.117 1 88 38 LYS B C 1
ATOM 1218 O O . LYS B 1 38 ? -16.094 3.418 -8.586 1 88 38 LYS B O 1
ATOM 1223 N N . GLU B 1 39 ? -14.281 2.365 -9.305 1 90.81 39 GLU B N 1
ATOM 1224 C CA . GLU B 1 39 ? -13.336 3.463 -9.109 1 90.81 39 GLU B CA 1
ATOM 1225 C C . GLU B 1 39 ? -12.352 3.562 -10.266 1 90.81 39 GLU B C 1
ATOM 1227 O O . GLU B 1 39 ? -12.211 2.625 -11.055 1 90.81 39 GLU B O 1
ATOM 1232 N N . ASP B 1 40 ? -11.789 4.738 -10.414 1 92.62 40 ASP B N 1
ATOM 1233 C CA . ASP B 1 40 ? -10.719 4.891 -11.391 1 92.62 40 ASP B CA 1
ATOM 1234 C C . ASP B 1 40 ? -9.406 4.309 -10.859 1 92.62 40 ASP B C 1
ATOM 1236 O O . ASP B 1 40 ? -8.75 4.91 -10.016 1 92.62 40 ASP B O 1
ATOM 1240 N N . VAL B 1 41 ? -9.094 3.148 -11.406 1 94.56 41 VAL B N 1
ATOM 1241 C CA . VAL B 1 41 ? -7.891 2.447 -10.969 1 94.56 41 VAL B CA 1
ATOM 1242 C C . VAL B 1 41 ? -6.742 2.725 -11.938 1 94.56 41 VAL B C 1
ATOM 1244 O O . VAL B 1 41 ? -6.895 2.564 -13.148 1 94.56 41 VAL B O 1
ATOM 1247 N N . LEU B 1 42 ? -5.641 3.113 -11.422 1 94.12 42 LEU B N 1
ATOM 1248 C CA . LEU B 1 42 ? -4.469 3.359 -12.25 1 94.12 42 LEU B CA 1
ATOM 1249 C C . LEU B 1 42 ? -3.586 2.117 -12.328 1 94.12 42 LEU B C 1
ATOM 1251 O O . LEU B 1 42 ? -3.016 1.821 -13.383 1 94.12 42 LEU B O 1
ATOM 1255 N N . GLN B 1 43 ? -3.496 1.451 -11.281 1 95.06 43 GLN B N 1
ATOM 1256 C CA . GLN B 1 43 ? -2.625 0.285 -11.18 1 95.06 43 GLN B CA 1
ATOM 1257 C C . GLN B 1 43 ? -3.076 -0.642 -10.055 1 95.06 43 GLN B C 1
ATOM 1259 O O . GLN B 1 43 ? -3.568 -0.18 -9.023 1 95.06 43 GLN B O 1
ATOM 1264 N N . VAL B 1 44 ? -2.918 -1.895 -10.266 1 97.56 44 VAL B N 1
ATOM 1265 C CA . VAL B 1 44 ? -3.098 -2.873 -9.203 1 97.56 44 VAL B CA 1
ATOM 1266 C C . VAL B 1 44 ? -1.754 -3.506 -8.852 1 97.56 44 VAL B C 1
ATOM 1268 O O . VAL B 1 44 ? -0.988 -3.887 -9.734 1 97.56 44 VAL B O 1
ATOM 1271 N N . THR B 1 45 ? -1.419 -3.545 -7.582 1 97.94 45 THR B N 1
ATOM 1272 C CA . THR B 1 45 ? -0.191 -4.164 -7.094 1 97.94 45 THR B CA 1
ATOM 1273 C C . THR B 1 45 ? -0.504 -5.309 -6.137 1 97.94 45 THR B C 1
ATOM 1275 O O . THR B 1 45 ? -1.38 -5.188 -5.281 1 97.94 45 THR B O 1
ATOM 1278 N N . TRP B 1 46 ? 0.092 -6.422 -6.324 1 98.19 46 TRP B N 1
ATOM 1279 C CA . TRP B 1 46 ? 0.034 -7.543 -5.395 1 98.19 46 TRP B CA 1
ATOM 1280 C C . TRP B 1 46 ? 1.304 -7.621 -4.555 1 98.19 46 TRP B C 1
ATOM 1282 O O . TRP B 1 46 ? 2.412 -7.488 -5.078 1 98.19 46 TRP B O 1
ATOM 1292 N N . GLN B 1 47 ? 1.098 -7.816 -3.264 1 98.31 47 GLN B N 1
ATOM 1293 C CA . GLN B 1 47 ? 2.229 -7.941 -2.352 1 98.31 47 GLN B CA 1
ATOM 1294 C C . GLN B 1 47 ? 2.074 -9.156 -1.445 1 98.31 47 GLN B C 1
ATOM 1296 O O . GLN B 1 47 ? 0.954 -9.578 -1.144 1 98.31 47 GLN B O 1
ATOM 1301 N N . LYS B 1 48 ? 3.195 -9.68 -1.07 1 97.69 48 LYS B N 1
ATOM 1302 C CA . LYS B 1 48 ? 3.256 -10.672 0 1 97.69 48 LYS B CA 1
ATOM 1303 C C . LYS B 1 48 ? 3.785 -10.055 1.291 1 97.69 48 LYS B C 1
ATOM 1305 O O . LYS B 1 48 ? 4.766 -9.305 1.271 1 97.69 48 LYS B O 1
ATOM 1310 N N . GLU B 1 49 ? 3.035 -10.266 2.34 1 94.31 49 GLU B N 1
ATOM 1311 C CA . GLU B 1 49 ? 3.447 -9.797 3.66 1 94.31 49 GLU B CA 1
ATOM 1312 C C . GLU B 1 49 ? 4.121 -10.914 4.457 1 94.31 49 GLU B C 1
ATOM 1314 O O . GLU B 1 49 ? 3.494 -11.93 4.758 1 94.31 49 GLU B O 1
ATOM 1319 N N . THR B 1 50 ? 5.352 -10.789 4.699 1 82.12 50 THR B N 1
ATOM 1320 C CA . THR B 1 50 ? 6.051 -11.742 5.559 1 82.12 50 THR B CA 1
ATOM 1321 C C . THR B 1 50 ? 6.777 -11.016 6.688 1 82.12 50 THR B C 1
ATOM 1323 O O . THR B 1 50 ? 7.652 -10.188 6.438 1 82.12 50 THR B O 1
ATOM 1326 N N . ASP B 1 51 ? 6.527 -11.273 7.906 1 80.94 51 ASP B N 1
ATOM 1327 C CA . ASP B 1 51 ? 7.137 -10.688 9.094 1 80.94 51 ASP B CA 1
ATOM 1328 C C . ASP B 1 51 ? 7.094 -9.164 9.039 1 80.94 51 ASP B C 1
ATOM 1330 O O . ASP B 1 51 ? 8.086 -8.5 9.336 1 80.94 51 ASP B O 1
ATOM 1334 N N . GLY B 1 52 ? 6.09 -8.562 8.445 1 77.5 52 GLY B N 1
ATOM 1335 C CA . GLY B 1 52 ? 5.91 -7.121 8.453 1 77.5 52 GLY B CA 1
ATOM 1336 C C . GLY B 1 52 ? 6.461 -6.441 7.215 1 77.5 52 GLY B C 1
ATOM 1337 O O . GLY B 1 52 ? 6.211 -5.254 6.988 1 77.5 52 GLY B O 1
ATOM 1338 N N . ALA B 1 53 ? 7.246 -7.16 6.496 1 85.31 53 ALA B N 1
ATOM 1339 C CA . ALA B 1 53 ? 7.781 -6.609 5.258 1 85.31 53 ALA B CA 1
ATOM 1340 C C . ALA B 1 53 ? 6.863 -6.918 4.074 1 85.31 53 ALA B C 1
ATOM 1342 O O . ALA B 1 53 ? 6.227 -7.973 4.035 1 85.31 53 ALA B O 1
ATOM 1343 N N . GLU B 1 54 ? 6.766 -5.93 3.242 1 93.62 54 GLU B N 1
ATOM 1344 C CA . GLU B 1 54 ? 5.977 -6.105 2.027 1 93.62 54 GLU B CA 1
ATOM 1345 C C . GLU B 1 54 ? 6.871 -6.371 0.82 1 93.62 54 GLU B C 1
ATOM 1347 O O . GLU B 1 54 ? 7.797 -5.605 0.546 1 93.62 54 GLU B O 1
ATOM 1352 N N . ASP B 1 55 ? 6.645 -7.48 0.178 1 95.81 55 ASP B N 1
ATOM 1353 C CA . ASP B 1 55 ? 7.348 -7.855 -1.046 1 95.81 55 ASP B CA 1
ATOM 1354 C C . ASP B 1 55 ? 6.426 -7.762 -2.26 1 95.81 55 ASP B C 1
ATOM 1356 O O . ASP B 1 55 ? 5.383 -8.414 -2.305 1 95.81 55 ASP B O 1
ATOM 1360 N N . ASN B 1 56 ? 6.793 -6.934 -3.23 1 97.56 56 ASN B N 1
ATOM 1361 C CA . ASN B 1 56 ? 5.984 -6.828 -4.441 1 97.56 56 ASN B CA 1
ATOM 1362 C C . ASN B 1 56 ? 6.062 -8.102 -5.281 1 97.56 56 ASN B C 1
ATOM 1364 O O . ASN B 1 56 ? 7.156 -8.602 -5.559 1 97.56 56 ASN B O 1
ATOM 1368 N N . ILE B 1 57 ? 4.922 -8.57 -5.684 1 98.38 57 ILE B N 1
ATOM 1369 C CA . ILE B 1 57 ? 4.816 -9.82 -6.418 1 98.38 57 ILE B CA 1
ATOM 1370 C C . ILE B 1 57 ? 4.52 -9.539 -7.891 1 98.38 57 ILE B C 1
ATOM 1372 O O . ILE B 1 57 ? 5.137 -10.125 -8.781 1 98.38 57 ILE B O 1
ATOM 1376 N N . ALA B 1 58 ? 3.564 -8.703 -8.117 1 98.31 58 ALA B N 1
ATOM 1377 C CA . ALA B 1 58 ? 3.023 -8.477 -9.453 1 98.31 58 ALA B CA 1
ATOM 1378 C C . ALA B 1 58 ? 2.334 -7.117 -9.547 1 98.31 58 ALA B C 1
ATOM 1380 O O . ALA B 1 58 ? 1.803 -6.617 -8.555 1 98.31 58 ALA B O 1
ATOM 1381 N N . THR B 1 59 ? 2.412 -6.52 -10.703 1 97.88 59 THR B N 1
ATOM 1382 C CA . THR B 1 59 ? 1.755 -5.246 -10.977 1 97.88 59 THR B CA 1
ATOM 1383 C C . THR B 1 59 ? 1.047 -5.277 -12.328 1 97.88 59 THR B C 1
ATOM 1385 O O . THR B 1 59 ? 1.575 -5.82 -13.297 1 97.88 59 THR B O 1
ATOM 1388 N N . TYR B 1 60 ? -0.165 -4.707 -12.328 1 97.81 60 TYR B N 1
ATOM 1389 C CA . TYR B 1 60 ? -0.884 -4.512 -13.586 1 97.81 60 TYR B CA 1
ATOM 1390 C C . TYR B 1 60 ? -1.361 -3.072 -13.719 1 97.81 60 TYR B C 1
ATOM 1392 O O . TYR B 1 60 ? -1.939 -2.512 -12.781 1 97.81 60 TYR B O 1
ATOM 1400 N N . SER B 1 61 ? -1.109 -2.461 -14.805 1 93.94 61 SER B N 1
ATOM 1401 C CA . SER B 1 61 ? -1.595 -1.137 -15.18 1 93.94 61 SER B CA 1
ATOM 1402 C C . SER B 1 61 ? -2.096 -1.121 -16.625 1 93.94 61 SER B C 1
ATOM 1404 O O . SER B 1 61 ? -1.533 -1.792 -17.484 1 93.94 61 SER B O 1
ATOM 1406 N N . THR B 1 62 ? -3.242 -0.424 -16.859 1 86.94 62 THR B N 1
ATOM 1407 C CA . THR B 1 62 ? -3.789 -0.373 -18.219 1 86.94 62 THR B CA 1
ATOM 1408 C C . THR B 1 62 ? -2.781 0.24 -19.188 1 86.94 62 THR B C 1
ATOM 1410 O O . THR B 1 62 ? -2.666 -0.199 -20.328 1 86.94 62 THR B O 1
ATOM 1413 N N . MET B 1 63 ? -2.029 1.111 -18.656 1 86.31 63 MET B N 1
ATOM 1414 C CA . MET B 1 63 ? -1.109 1.86 -19.516 1 86.31 63 MET B CA 1
ATOM 1415 C C . MET B 1 63 ? 0.166 1.063 -19.766 1 86.31 63 MET B C 1
ATOM 1417 O O . MET B 1 63 ? 0.751 1.15 -20.844 1 86.31 63 MET B O 1
ATOM 1421 N N . ASN B 1 64 ? 0.579 0.202 -18.781 1 94.06 64 ASN B N 1
ATOM 1422 C CA . ASN B 1 64 ? 1.922 -0.363 -18.859 1 94.06 64 ASN B CA 1
ATOM 1423 C C . ASN B 1 64 ? 1.886 -1.886 -18.953 1 94.06 64 ASN B C 1
ATOM 1425 O O . ASN B 1 64 ? 2.91 -2.52 -19.219 1 94.06 64 ASN B O 1
ATOM 1429 N N . GLY B 1 65 ? 0.675 -2.4 -18.719 1 94.94 65 GLY B N 1
ATOM 1430 C CA . GLY B 1 65 ? 0.539 -3.844 -18.828 1 94.94 65 GLY B CA 1
ATOM 1431 C C . GLY B 1 65 ? 0.817 -4.57 -17.531 1 94.94 65 GLY B C 1
ATOM 1432 O O . GLY B 1 65 ? 0.502 -4.066 -16.453 1 94.94 65 GLY B O 1
ATOM 1433 N N . GLN B 1 66 ? 1.231 -5.852 -17.703 1 97.19 66 GLN B N 1
ATOM 1434 C CA . GLN B 1 66 ? 1.435 -6.73 -16.547 1 97.19 66 GLN B CA 1
ATOM 1435 C C . GLN B 1 66 ? 2.918 -7.004 -16.328 1 97.19 66 GLN B C 1
ATOM 1437 O O . GLN B 1 66 ? 3.678 -7.176 -17.281 1 97.19 66 GLN B O 1
ATOM 1442 N N . LYS B 1 67 ? 3.322 -7.012 -15.094 1 97.69 67 LYS B N 1
ATOM 1443 C CA . LYS B 1 67 ? 4.688 -7.371 -14.719 1 97.69 67 LYS B CA 1
ATOM 1444 C C . LYS B 1 67 ? 4.699 -8.273 -13.484 1 97.69 67 LYS B C 1
ATOM 1446 O O . LYS B 1 67 ? 4.043 -7.973 -12.484 1 97.69 67 LYS B O 1
ATOM 1451 N N . ILE B 1 68 ? 5.395 -9.352 -13.578 1 98.38 68 ILE B N 1
ATOM 1452 C CA . ILE B 1 68 ? 5.668 -10.211 -12.43 1 98.38 68 ILE B CA 1
ATOM 1453 C C . ILE B 1 68 ? 7.09 -9.961 -11.922 1 98.38 68 ILE B C 1
ATOM 1455 O O . ILE B 1 68 ? 8.039 -9.922 -12.711 1 98.38 68 ILE B O 1
ATOM 1459 N N . ALA B 1 69 ? 7.219 -9.781 -10.664 1 97.69 69 ALA B N 1
ATOM 1460 C CA . ALA B 1 69 ? 8.539 -9.531 -10.086 1 97.69 69 ALA B CA 1
ATOM 1461 C C . ALA B 1 69 ? 9.477 -10.711 -10.344 1 97.69 69 ALA B C 1
ATOM 1463 O O . ALA B 1 69 ? 9.039 -11.867 -10.344 1 97.69 69 ALA B O 1
ATOM 1464 N N . LYS B 1 70 ? 10.758 -10.453 -10.508 1 96.38 70 LYS B N 1
ATOM 1465 C CA . LYS B 1 70 ? 11.758 -11.438 -10.914 1 96.38 70 LYS B CA 1
ATOM 1466 C C . LYS B 1 70 ? 11.742 -12.656 -10 1 96.38 70 LYS B C 1
ATOM 1468 O O . LYS B 1 70 ? 11.836 -13.797 -10.461 1 96.38 70 LYS B O 1
ATOM 1473 N N . GLY B 1 71 ? 11.57 -12.492 -8.727 1 95.88 71 GLY B N 1
ATOM 1474 C CA . GLY B 1 71 ? 11.625 -13.586 -7.773 1 95.88 71 GLY B CA 1
ATOM 1475 C C . GLY B 1 71 ? 10.406 -14.484 -7.832 1 95.88 71 GLY B C 1
ATOM 1476 O O . GLY B 1 71 ? 10.406 -15.57 -7.242 1 95.88 71 GLY B O 1
ATOM 1477 N N . TYR B 1 72 ? 9.5 -14.125 -8.633 1 98.06 72 TYR B N 1
ATOM 1478 C CA . TYR B 1 72 ? 8.242 -14.867 -8.656 1 98.06 72 TYR B CA 1
ATOM 1479 C C . TYR B 1 72 ? 7.953 -15.406 -10.047 1 98.06 72 TYR B C 1
ATOM 1481 O O . TYR B 1 72 ? 6.949 -16.094 -10.258 1 98.06 72 TYR B O 1
ATOM 1489 N N . VAL B 1 73 ? 8.82 -15.125 -10.961 1 97.88 73 VAL B N 1
ATOM 1490 C CA . VAL B 1 73 ? 8.625 -15.586 -12.336 1 97.88 73 VAL B CA 1
ATOM 1491 C C . VAL B 1 73 ? 8.586 -17.109 -12.359 1 97.88 73 VAL B C 1
ATOM 1493 O O . VAL B 1 73 ? 9.422 -17.766 -11.734 1 97.88 73 VAL B O 1
ATOM 1496 N N . GLY B 1 74 ? 7.688 -17.672 -13.039 1 97.25 74 GLY B N 1
ATOM 1497 C CA . GLY B 1 74 ? 7.523 -19.109 -13.117 1 97.25 74 GLY B CA 1
ATOM 1498 C C . GLY B 1 74 ? 6.672 -19.688 -12 1 97.25 74 GLY B C 1
ATOM 1499 O O . GLY B 1 74 ? 6.16 -20.797 -12.109 1 97.25 74 GLY B O 1
ATOM 1500 N N . HIS B 1 75 ? 6.5 -18.969 -10.953 1 98.25 75 HIS B N 1
ATOM 1501 C CA . HIS B 1 75 ? 5.793 -19.438 -9.766 1 98.25 75 HIS B CA 1
ATOM 1502 C C . HIS B 1 75 ? 4.426 -18.766 -9.641 1 98.25 75 HIS B C 1
ATOM 1504 O O . HIS B 1 75 ? 3.467 -19.391 -9.18 1 98.25 75 HIS B O 1
ATOM 1510 N N . VAL B 1 76 ? 4.426 -17.5 -10.078 1 98.62 76 VAL B N 1
ATOM 1511 C CA . VAL B 1 76 ? 3.195 -16.719 -10.008 1 98.62 76 VAL B CA 1
ATOM 1512 C C . VAL B 1 76 ? 2.764 -16.297 -11.414 1 98.62 76 VAL B C 1
ATOM 1514 O O . VAL B 1 76 ? 3.604 -15.977 -12.258 1 98.62 76 VAL B O 1
ATOM 1517 N N . SER B 1 77 ? 1.499 -16.344 -11.664 1 98.56 77 SER B N 1
ATOM 1518 C CA . SER B 1 77 ? 0.935 -15.82 -12.906 1 98.56 77 SER B CA 1
ATOM 1519 C C . SER B 1 77 ? -0.344 -15.031 -12.641 1 98.56 77 SER B C 1
ATOM 1521 O O . SER B 1 77 ? -0.979 -15.195 -11.602 1 98.56 77 SER B O 1
ATOM 1523 N N . PHE B 1 78 ? -0.638 -14.133 -13.562 1 98.06 78 PHE B N 1
ATOM 1524 C CA . PHE B 1 78 ? -1.94 -13.484 -13.508 1 98.06 78 PHE B CA 1
ATOM 1525 C C . PHE B 1 78 ? -3.043 -14.438 -13.945 1 98.06 78 PHE B C 1
ATOM 1527 O O . PHE B 1 78 ? -2.934 -15.086 -14.992 1 98.06 78 PHE B O 1
ATOM 1534 N N . ALA B 1 79 ? -4.035 -14.57 -13.102 1 97.31 79 ALA B N 1
ATOM 1535 C CA . ALA B 1 79 ? -5.219 -15.336 -13.477 1 97.31 79 ALA B CA 1
ATOM 1536 C C . ALA B 1 79 ? -6.285 -14.438 -14.102 1 97.31 79 ALA B C 1
ATOM 1538 O O . ALA B 1 79 ? -7.035 -14.875 -14.977 1 97.31 79 ALA B O 1
ATOM 1539 N N . HIS B 1 80 ? -6.441 -13.203 -13.625 1 92.94 80 HIS B N 1
ATOM 1540 C CA . HIS B 1 80 ? -7.32 -12.164 -14.148 1 92.94 80 HIS B CA 1
ATOM 1541 C C . HIS B 1 80 ? -6.672 -10.789 -14.047 1 92.94 80 HIS B C 1
ATOM 1543 O O . HIS B 1 80 ? -6.148 -10.422 -12.992 1 92.94 80 HIS B O 1
ATOM 1549 N N . THR B 1 81 ? -6.656 -10.078 -15.141 1 88 81 THR B N 1
ATOM 1550 C CA . THR B 1 81 ? -6.008 -8.773 -15.125 1 88 81 THR B CA 1
ATOM 1551 C C . THR B 1 81 ? -6.988 -7.676 -15.539 1 88 81 THR B C 1
ATOM 1553 O O . THR B 1 81 ? -6.852 -7.094 -16.625 1 88 81 THR B O 1
ATOM 1556 N N . GLU B 1 82 ? -7.996 -7.535 -14.906 1 87.56 82 GLU B N 1
ATOM 1557 C CA . GLU B 1 82 ? -8.852 -6.363 -15.062 1 87.56 82 GLU B CA 1
ATOM 1558 C C . GLU B 1 82 ? -8.672 -5.391 -13.906 1 87.56 82 GLU B C 1
ATOM 1560 O O . GLU B 1 82 ? -8.297 -5.793 -12.805 1 87.56 82 GLU B O 1
ATOM 1565 N N . LEU B 1 83 ? -9.023 -4.125 -14.195 1 87.12 83 LEU B N 1
ATOM 1566 C CA . LEU B 1 83 ? -8.719 -3.092 -13.211 1 87.12 83 LEU B CA 1
ATOM 1567 C C . LEU B 1 83 ? -9.656 -3.197 -12.016 1 87.12 83 LEU B C 1
ATOM 1569 O O . LEU B 1 83 ? -9.281 -2.834 -10.898 1 87.12 83 LEU B O 1
ATOM 1573 N N . GLN B 1 84 ? -10.836 -3.727 -12.211 1 92.06 84 GLN B N 1
ATOM 1574 C CA . GLN B 1 84 ? -11.742 -3.795 -11.07 1 92.06 84 GLN B CA 1
ATOM 1575 C C . GLN B 1 84 ? -11.688 -5.172 -10.414 1 92.06 84 GLN B C 1
ATOM 1577 O O . GLN B 1 84 ? -12.211 -5.355 -9.305 1 92.06 84 GLN B O 1
ATOM 1582 N N . VAL B 1 85 ? -11.172 -6.125 -11.18 1 95 85 VAL B N 1
ATOM 1583 C CA . VAL B 1 85 ? -10.977 -7.484 -10.68 1 95 85 VAL B CA 1
ATOM 1584 C C . VAL B 1 85 ? -9.547 -7.938 -10.977 1 95 85 VAL B C 1
ATOM 1586 O O . VAL B 1 85 ? -9.078 -7.84 -12.109 1 95 85 VAL B O 1
ATOM 1589 N N . SER B 1 86 ? -8.875 -8.352 -10.008 1 96.81 86 SER B N 1
ATOM 1590 C CA . SER B 1 86 ? -7.512 -8.844 -10.195 1 96.81 86 SER B CA 1
ATOM 1591 C C . SER B 1 86 ? -7.305 -10.172 -9.469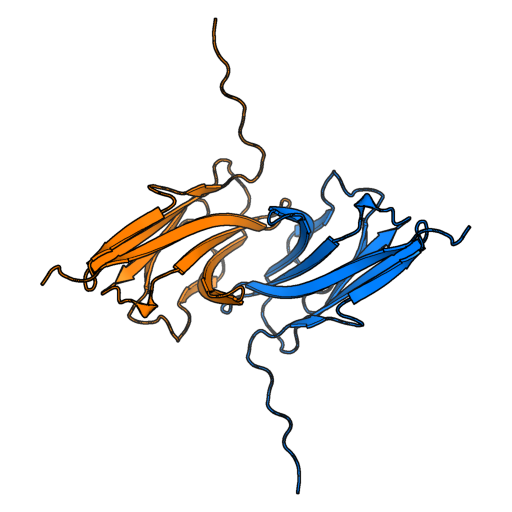 1 96.81 86 SER B C 1
ATOM 1593 O O . SER B 1 86 ? -7.789 -10.359 -8.352 1 96.81 86 SER B O 1
ATOM 1595 N N . ALA B 1 87 ? -6.598 -11.062 -10.148 1 97.81 87 ALA B N 1
ATOM 1596 C CA . ALA B 1 87 ? -6.312 -12.359 -9.547 1 97.81 87 ALA B CA 1
ATOM 1597 C C . ALA B 1 87 ? -4.922 -12.852 -9.938 1 97.81 87 ALA B C 1
ATOM 1599 O O . ALA B 1 87 ? -4.5 -12.695 -11.078 1 97.81 87 ALA B O 1
ATOM 1600 N N . ILE B 1 88 ? -4.277 -13.5 -9.016 1 98.25 88 ILE B N 1
ATOM 1601 C CA . ILE B 1 88 ? -3.008 -14.164 -9.289 1 98.25 88 ILE B CA 1
ATOM 1602 C C . ILE B 1 88 ? -3.076 -15.617 -8.844 1 98.25 88 ILE B C 1
ATOM 1604 O O . ILE B 1 88 ? -3.834 -15.961 -7.93 1 98.25 88 ILE B O 1
ATOM 1608 N N . SER B 1 89 ? -2.301 -16.406 -9.5 1 98.44 89 SER B N 1
ATOM 1609 C CA . SER B 1 89 ? -2.188 -17.812 -9.125 1 98.44 89 SER B CA 1
ATOM 1610 C C . SER B 1 89 ? -0.759 -18.156 -8.719 1 98.44 89 SER B C 1
ATOM 1612 O O . SER B 1 89 ? 0.197 -17.766 -9.383 1 98.44 89 SER B O 1
ATOM 1614 N N . LEU B 1 90 ? -0.647 -18.828 -7.621 1 98.5 90 LEU B N 1
ATOM 1615 C CA . LEU B 1 90 ? 0.609 -19.453 -7.219 1 98.5 90 LEU B CA 1
ATOM 1616 C C . LEU B 1 90 ? 0.641 -20.922 -7.633 1 98.5 90 LEU B C 1
ATOM 1618 O O . LEU B 1 90 ? -0.289 -21.672 -7.336 1 98.5 90 LEU B O 1
ATOM 1622 N N . HIS B 1 91 ? 1.668 -21.312 -8.266 1 98.56 91 HIS B N 1
ATOM 1623 C CA . HIS B 1 91 ? 1.793 -22.672 -8.781 1 98.56 91 HIS B CA 1
ATOM 1624 C C . HIS B 1 91 ? 2.824 -23.469 -7.992 1 98.56 91 HIS B C 1
ATOM 1626 O O . HIS B 1 91 ? 3.865 -22.938 -7.605 1 98.56 91 HIS B O 1
ATOM 1632 N N . GLY B 1 92 ? 2.502 -24.75 -7.766 1 98.06 92 GLY B N 1
ATOM 1633 C CA . GLY B 1 92 ? 3.439 -25.578 -7.023 1 98.06 92 GLY B CA 1
ATOM 1634 C C . GLY B 1 92 ? 3.812 -25 -5.672 1 98.06 92 GLY B C 1
ATOM 1635 O O . GLY B 1 92 ? 4.996 -24.828 -5.371 1 98.06 92 GLY B O 1
ATOM 1636 N N . VAL B 1 93 ? 2.83 -24.766 -4.926 1 98.38 93 VAL B N 1
ATOM 1637 C CA . VAL B 1 93 ? 2.959 -24.047 -3.658 1 98.38 93 VAL B CA 1
ATOM 1638 C C . VAL B 1 93 ? 3.904 -24.812 -2.732 1 98.38 93 VAL B C 1
ATOM 1640 O O . VAL B 1 93 ? 3.848 -26.047 -2.654 1 98.38 93 VAL B O 1
ATOM 1643 N N . THR B 1 94 ? 4.828 -24.125 -2.066 1 97.75 94 THR B N 1
ATOM 1644 C CA . THR B 1 94 ? 5.715 -24.672 -1.041 1 97.75 94 THR B CA 1
ATOM 1645 C C . THR B 1 94 ? 5.453 -24 0.306 1 97.75 94 THR B C 1
ATOM 1647 O O . THR B 1 94 ? 4.664 -23.062 0.396 1 97.75 94 THR B O 1
ATOM 1650 N N . PHE B 1 95 ? 6.137 -24.422 1.306 1 97.25 95 PHE B N 1
ATOM 1651 C CA . PHE B 1 95 ? 5.973 -23.844 2.635 1 97.25 95 PHE B CA 1
ATOM 1652 C C . PHE B 1 95 ? 6.441 -22.391 2.66 1 97.25 95 PHE B C 1
ATOM 1654 O O . PHE B 1 95 ? 5.992 -21.609 3.492 1 97.25 95 PHE B O 1
ATOM 1661 N N . GLN B 1 96 ? 7.371 -22.062 1.678 1 95.4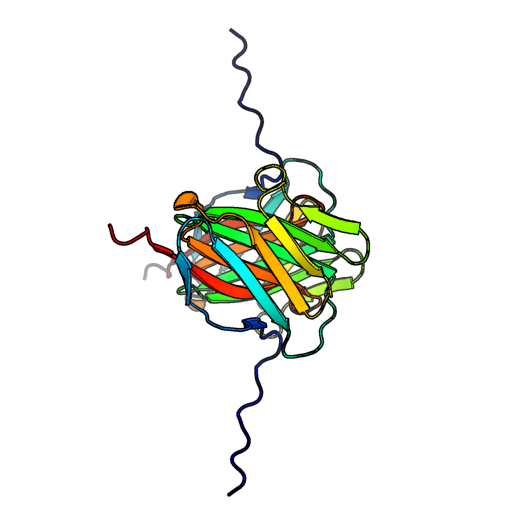4 96 GLN B N 1
ATOM 1662 C CA . GLN B 1 96 ? 7.859 -20.688 1.589 1 95.44 96 GLN B CA 1
ATOM 1663 C C . GLN B 1 96 ? 6.754 -19.734 1.148 1 95.44 96 GLN B C 1
ATOM 1665 O O . GLN B 1 96 ? 6.844 -18.531 1.361 1 95.44 96 GLN B O 1
ATOM 1670 N N . ASP B 1 97 ? 5.68 -20.297 0.588 1 97.12 97 ASP B N 1
ATOM 1671 C CA . ASP B 1 97 ? 4.582 -19.484 0.086 1 97.12 97 ASP B CA 1
ATOM 1672 C C . ASP B 1 97 ? 3.609 -19.109 1.207 1 97.12 97 ASP B C 1
ATOM 1674 O O . ASP B 1 97 ? 2.742 -18.266 1.03 1 97.12 97 ASP B O 1
ATOM 1678 N N . GLU B 1 98 ? 3.725 -19.766 2.369 1 96.38 98 GLU B N 1
ATOM 1679 C CA . GLU B 1 98 ? 2.822 -19.453 3.473 1 96.38 98 GLU B CA 1
ATOM 1680 C C . GLU B 1 98 ? 2.965 -18 3.912 1 96.38 98 GLU B C 1
ATOM 1682 O O . GLU B 1 98 ? 4.074 -17.469 3.967 1 96.38 98 GLU B O 1
ATOM 1687 N N . GLY B 1 99 ? 1.904 -17.438 4.273 1 95.56 99 GLY B N 1
ATOM 1688 C CA . GLY B 1 99 ? 1.853 -16.031 4.66 1 95.56 99 GLY B CA 1
ATOM 1689 C C . GLY B 1 99 ? 0.609 -15.32 4.164 1 95.56 99 GLY B C 1
ATOM 1690 O O . GLY B 1 99 ? -0.376 -15.961 3.797 1 95.56 99 GLY B O 1
ATOM 1691 N N . CYS B 1 100 ? 0.714 -13.984 4.238 1 96.44 100 CYS B N 1
ATOM 1692 C CA . CYS B 1 100 ? -0.44 -13.211 3.795 1 96.44 100 CYS B CA 1
ATOM 1693 C C . CYS B 1 100 ? -0.108 -12.398 2.549 1 96.44 100 CYS B C 1
ATOM 1695 O O . CYS B 1 100 ? 1.047 -12.023 2.338 1 96.44 100 CYS B O 1
ATOM 1697 N N . TYR B 1 101 ? -1.143 -12.203 1.84 1 97.19 101 TYR B N 1
ATOM 1698 C CA . TYR B 1 101 ? -1.059 -11.516 0.556 1 97.19 101 TYR B CA 1
ATOM 1699 C C . TYR B 1 101 ? -2.037 -10.352 0.497 1 97.19 101 TYR B C 1
ATOM 1701 O O . TYR B 1 101 ? -3.107 -10.398 1.105 1 97.19 101 TYR B O 1
ATOM 1709 N N . LYS B 1 102 ? -1.634 -9.398 -0.277 1 96.69 102 LYS B N 1
ATOM 1710 C CA . LYS B 1 102 ? -2.422 -8.172 -0.359 1 96.69 102 LYS B CA 1
ATOM 1711 C C . LYS B 1 102 ? -2.605 -7.73 -1.809 1 96.69 102 LYS B C 1
ATOM 1713 O O . LYS B 1 102 ? -1.645 -7.707 -2.58 1 96.69 102 LYS B O 1
ATOM 1718 N N . CYS B 1 103 ? -3.861 -7.512 -2.197 1 97.31 103 CYS B N 1
ATOM 1719 C CA . CYS B 1 103 ? -4.117 -6.781 -3.436 1 97.31 103 CYS B CA 1
ATOM 1720 C C . CYS B 1 103 ? -4.355 -5.305 -3.158 1 97.31 103 CYS B C 1
ATOM 1722 O O . CYS B 1 103 ? -5.078 -4.949 -2.225 1 97.31 103 CYS B O 1
ATOM 1724 N N . ILE B 1 104 ? -3.715 -4.477 -3.914 1 97.12 104 ILE B N 1
ATOM 1725 C CA . ILE B 1 104 ? -3.812 -3.033 -3.711 1 97.12 104 ILE B CA 1
ATOM 1726 C C . ILE B 1 104 ? -4.297 -2.363 -4.996 1 97.12 104 ILE B C 1
ATOM 1728 O O . ILE B 1 104 ? -3.559 -2.289 -5.98 1 97.12 104 ILE B O 1
ATOM 1732 N N . PHE B 1 105 ? -5.543 -1.896 -4.965 1 96.88 105 PHE B N 1
ATOM 1733 C CA . PHE B 1 105 ? -6.059 -1.062 -6.047 1 96.88 105 PHE B CA 1
ATOM 1734 C C . PHE B 1 105 ? -5.676 0.398 -5.828 1 96.88 105 PHE B C 1
ATOM 1736 O O . PHE B 1 105 ? -6.137 1.029 -4.875 1 96.88 105 PHE B O 1
ATOM 1743 N N . ASN B 1 106 ? -4.777 0.916 -6.684 1 96.31 106 ASN B N 1
ATOM 1744 C CA . ASN B 1 106 ? -4.402 2.324 -6.613 1 96.31 106 ASN B CA 1
ATOM 1745 C C . ASN B 1 106 ? -5.375 3.203 -7.395 1 96.31 106 ASN B C 1
ATOM 1747 O O . ASN B 1 106 ? -5.223 3.381 -8.602 1 96.31 106 ASN B O 1
ATOM 1751 N N . THR B 1 107 ? -6.309 3.768 -6.648 1 96.12 107 THR B N 1
ATOM 1752 C CA . THR B 1 107 ? -7.391 4.527 -7.266 1 96.12 107 THR B CA 1
ATOM 1753 C C . THR B 1 107 ? -7.18 6.027 -7.066 1 96.12 107 THR B C 1
ATOM 1755 O O . THR B 1 107 ? -6.418 6.441 -6.191 1 96.12 107 THR B O 1
ATOM 1758 N N . PHE B 1 108 ? -7.824 6.793 -7.91 1 94.56 108 PHE B N 1
ATOM 1759 C CA . PHE B 1 108 ? -7.926 8.234 -7.723 1 94.56 108 PHE B CA 1
ATOM 1760 C C . PHE B 1 108 ? -9.383 8.672 -7.664 1 94.56 108 PHE B C 1
ATOM 1762 O O . PHE B 1 108 ? -10.188 8.297 -8.523 1 94.56 108 PHE B O 1
ATOM 1769 N N . PRO B 1 109 ? -9.812 9.344 -6.715 1 95.38 109 PRO B N 1
ATOM 1770 C CA . PRO B 1 109 ? -9 10.094 -5.754 1 95.38 109 PRO B CA 1
ATOM 1771 C C . PRO B 1 109 ? -8.883 9.391 -4.402 1 95.38 109 PRO B C 1
ATOM 1773 O O . PRO B 1 109 ? -8.305 9.945 -3.463 1 95.38 109 PRO B O 1
ATOM 1776 N N . LEU B 1 110 ? -9.32 8.164 -4.32 1 95.25 110 LEU B N 1
ATOM 1777 C CA . LEU B 1 110 ? -9.477 7.559 -3.002 1 95.25 110 LEU B CA 1
ATOM 1778 C C . LEU B 1 110 ? -8.133 7.102 -2.453 1 95.25 110 LEU B C 1
ATOM 1780 O O . LEU B 1 110 ? -7.984 6.891 -1.246 1 95.25 110 LEU B O 1
ATOM 1784 N N . GLY B 1 111 ? -7.156 6.891 -3.348 1 96.5 111 GLY B N 1
ATOM 1785 C CA . GLY B 1 111 ? -5.883 6.363 -2.883 1 96.5 111 GLY B CA 1
ATOM 1786 C C . GLY B 1 111 ? -5.773 4.855 -3.016 1 96.5 111 GLY B C 1
ATOM 1787 O O . GLY B 1 111 ? -6.215 4.285 -4.016 1 96.5 111 GLY B O 1
ATOM 1788 N N . ALA B 1 112 ? -5.129 4.258 -2.139 1 96.62 112 ALA B N 1
ATOM 1789 C CA . ALA B 1 112 ? -4.883 2.818 -2.16 1 96.62 112 ALA B CA 1
ATOM 1790 C C . ALA B 1 112 ? -5.949 2.068 -1.365 1 96.62 112 ALA B C 1
ATOM 1792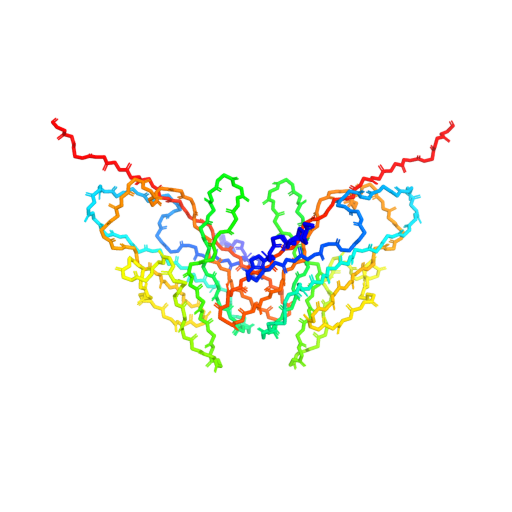 O O . ALA B 1 112 ? -6.117 2.301 -0.166 1 96.62 112 ALA B O 1
ATOM 1793 N N . VAL B 1 113 ? -6.648 1.165 -2.037 1 95.81 113 VAL B N 1
ATOM 1794 C CA . VAL B 1 113 ? -7.641 0.303 -1.398 1 95.81 113 VAL B CA 1
ATOM 1795 C C . VAL B 1 113 ? -7.215 -1.157 -1.527 1 95.81 113 VAL B C 1
ATOM 1797 O O . VAL B 1 113 ? -6.914 -1.629 -2.627 1 95.81 113 VAL B O 1
ATOM 1800 N N . SER B 1 114 ? -7.254 -1.823 -0.369 1 95.25 114 SER B N 1
ATOM 1801 C CA . SER B 1 114 ? -6.594 -3.123 -0.437 1 95.25 114 SER B CA 1
ATOM 1802 C C . SER B 1 114 ? -7.453 -4.215 0.191 1 95.25 114 SER B C 1
ATOM 1804 O O . SER B 1 114 ? -8.375 -3.922 0.959 1 95.25 114 SER B O 1
ATOM 1806 N N . GLY B 1 115 ? -7.277 -5.395 -0.228 1 95.38 115 GLY B N 1
ATOM 1807 C CA . GLY B 1 115 ? -7.746 -6.617 0.405 1 95.38 115 GLY B CA 1
ATOM 1808 C C . GLY B 1 115 ? -6.621 -7.531 0.845 1 95.38 115 GLY B C 1
ATOM 1809 O O . GLY B 1 115 ? -5.566 -7.574 0.209 1 95.38 115 GLY B O 1
ATOM 1810 N N . ARG B 1 116 ? -6.832 -8.203 1.925 1 94.75 116 ARG B N 1
ATOM 1811 C CA . ARG B 1 116 ? -5.801 -9.07 2.49 1 94.75 116 ARG B CA 1
ATOM 1812 C C . ARG B 1 116 ? -6.312 -10.492 2.664 1 94.75 116 ARG B C 1
ATOM 1814 O O . ARG B 1 116 ? -7.438 -10.703 3.129 1 94.75 116 ARG B O 1
ATOM 1821 N N . MET B 1 117 ? -5.516 -11.406 2.256 1 96.62 117 MET B N 1
ATOM 1822 C CA . MET B 1 117 ? -5.824 -12.828 2.391 1 96.62 117 MET B CA 1
ATOM 1823 C C . MET B 1 117 ? -4.574 -13.625 2.748 1 96.62 117 MET B C 1
ATOM 1825 O O . MET B 1 117 ? -3.457 -13.203 2.455 1 96.62 117 MET B O 1
ATOM 1829 N N . CYS B 1 118 ? -4.832 -14.758 3.402 1 96.62 118 CYS B N 1
ATOM 1830 C CA . CYS B 1 118 ? -3.682 -15.508 3.895 1 96.62 118 CYS B CA 1
ATOM 1831 C C . CYS B 1 118 ? -3.723 -16.953 3.41 1 96.62 118 CYS B C 1
ATOM 1833 O O . CYS B 1 118 ? -4.793 -17.469 3.09 1 96.62 118 CYS B O 1
ATOM 1835 N N . LEU B 1 119 ? -2.586 -17.5 3.34 1 97 119 LEU B N 1
ATOM 1836 C CA . LEU B 1 119 ? -2.393 -18.859 2.85 1 97 119 LEU B CA 1
ATOM 1837 C C . LEU B 1 119 ? -1.753 -19.734 3.918 1 97 119 LEU B C 1
ATOM 1839 O O . LEU B 1 119 ? -0.725 -19.375 4.496 1 97 119 LEU B O 1
ATOM 1843 N N . LYS B 1 120 ? -2.35 -20.766 4.199 1 97.19 120 LYS B N 1
ATOM 1844 C CA . LYS B 1 120 ? -1.765 -21.844 4.996 1 97.19 120 LYS B CA 1
ATOM 1845 C C . LYS B 1 120 ? -1.385 -23.031 4.117 1 97.19 120 LYS B C 1
ATOM 1847 O O . LYS B 1 120 ? -2.182 -23.484 3.291 1 97.19 120 LYS B O 1
ATOM 1852 N N . VAL B 1 121 ? -0.157 -23.5 4.312 1 98.06 121 VAL B N 1
ATOM 1853 C CA . VAL B 1 121 ? 0.316 -24.656 3.549 1 98.06 121 VAL B CA 1
ATOM 1854 C C . VAL B 1 121 ? 0.5 -25.844 4.477 1 98.06 121 VAL B C 1
ATOM 1856 O O . VAL B 1 121 ? 1.082 -25.719 5.555 1 98.06 121 VAL B O 1
ATOM 1859 N N . TYR B 1 122 ? -0.03 -26.984 4.062 1 97.56 122 TYR B N 1
ATOM 1860 C CA . TYR B 1 122 ? 0.153 -28.188 4.879 1 97.56 122 TYR B CA 1
ATOM 1861 C C . TYR B 1 122 ? 0.774 -29.312 4.066 1 97.56 122 TYR B C 1
ATOM 1863 O O . TYR B 1 122 ? 0.695 -29.312 2.836 1 97.56 122 TYR B O 1
ATOM 1871 N N . GLY B 1 123 ? 1.559 -30.109 4.746 1 95 123 GLY B N 1
ATOM 1872 C CA . GLY B 1 123 ? 2.207 -31.234 4.098 1 95 123 GLY B CA 1
ATOM 1873 C C . GLY B 1 123 ? 1.286 -32.438 3.92 1 95 123 GLY B C 1
ATOM 1874 O O . GLY B 1 123 ? 0.19 -32.469 4.484 1 95 123 GLY B O 1
ATOM 1875 N N . LYS B 1 124 ? 1.775 -33.344 3.053 1 85.19 124 LYS B N 1
ATOM 1876 C CA . LYS B 1 124 ? 1.059 -34.625 2.908 1 85.19 124 LYS B CA 1
ATOM 1877 C C . LYS B 1 124 ? 1.118 -35.438 4.195 1 85.19 124 LYS B C 1
ATOM 1879 O O . LYS B 1 124 ? 2.164 -35.5 4.844 1 85.19 124 LYS B O 1
ATOM 1884 N N . ALA B 1 125 ? -0.035 -35.656 4.852 1 71.56 125 ALA B N 1
ATOM 1885 C CA . ALA B 1 125 ? -0.033 -36.562 5.984 1 71.56 125 ALA B CA 1
ATOM 1886 C C . ALA B 1 125 ? 0.744 -37.844 5.66 1 71.56 125 ALA B C 1
ATOM 1888 O O . ALA B 1 125 ? 0.563 -38.438 4.59 1 71.56 125 ALA B O 1
ATOM 1889 N N . SER B 1 126 ? 1.896 -37.875 6.086 1 51.91 126 SER B N 1
ATOM 1890 C CA . SER B 1 126 ? 2.508 -39.219 5.977 1 51.91 126 SER B CA 1
ATOM 1891 C C . SER B 1 126 ? 1.633 -40.281 6.621 1 51.91 126 SER B C 1
ATOM 1893 O O . SER B 1 126 ? 0.874 -40 7.547 1 51.91 126 SER B O 1
#

Organism: NCBI:txid223781

Foldseek 3Di:
DPPPDPDDDQQEKDKPDDQEEEDEQQAKDKTKIFHPDDFAFAKKWKWFDDPRDTHTAKMAGPVPGIDGDPVCPPQKDWPDHDLRMTMMMGGRDDQVQFGKMKMWGQGPPVGTHMDMGTYHYDYDPD/DPPDDPDDDAQAKDWPDDLEEEDEQQAKDKTKIFHPDDFAFAKKWKWFDDPRDTHTAKMAGPVPGIDGDPVCPPQKDWPDHDLRMTMMMGGRDDQVQFGKMKMWGQGPPVGTHMDMGTYHYDYDPD

InterPro domains:
  IPR003599 Immunoglobulin domain subtype [SM00409] (18-122)
  IPR007110 Immunoglobulin-like domain [PS50835] (10-103)
  IPR013106 Immunoglobulin V-set domain [PF07686] (21-110)
  IPR013783 Immunoglobulin-like fold [G3DSA:2.60.40.10] (13-124)
  IPR033321 OX-2 membrane glycoprotein, immunoglobulin variable domain [cd05846] (14-121)
  IPR036179 Immunoglobulin-like domain superfamily [SSF48726] (17-123)
  IPR047164 OX-2 membrane glycoprotein-like [PTHR46841] (11-124)

Secondary structure (DSSP, 8-state):
----PPPPPSS-EEEES-SEEEEETT--EEEEEEESS--EEEEEEEEEEETTEEEEEEEEETTTEEEE-GGGBTTEEEEEE-SSEEEEEE-S--GGG-EEEEEEEEEETTEEEEEEEEEEEE----/----PPPPPSS-EEEES-SEEEEETT--EEEEEEESS--EEEEEEEEEEETTEEEEEEEEETTTEEEE-GGGBTTEEEEEE-SSEEEEEE-S--GGG-EEEEEEEEEETTEEEEEEEEEEEE----

Radius of gyration: 19.66 Å; Cα contacts (8 Å, |Δi|>4): 603; chains: 2; bounding box: 80×62×52 Å